Protein 4RXL (pdb70)

Radius of gyration: 17.89 Å; Cα contacts (8 Å, |Δi|>4): 477; chains: 1; bounding box: 44×34×50 Å

Structure (mmCIF, N/CA/C/O backbone):
data_4RXL
#
_entry.id   4RXL
#
_cell.length_a   36.445
_cell.length_b   56.633
_cell.length_c   50.146
_cell.angle_alpha   90.00
_cell.angle_beta   90.26
_cell.angle_gamma   90.00
#
_symmetry.space_group_name_H-M   'P 1 21 1'
#
loop_
_entity.id
_entity.type
_entity.pdbx_description
1 polymer 'Molybdenum ABC transporter, periplasmic molybdenum-binding protein'
2 non-polymer TUNGSTATE(VI)ION
3 water water
#
loop_
_atom_site.group_PDB
_atom_site.id
_atom_site.type_symbol
_atom_site.label_atom_id
_atom_site.label_alt_id
_atom_site.label_comp_id
_atom_site.label_asym_id
_atom_site.label_entity_id
_atom_site.label_seq_id
_atom_site.pdbx_PDB_ins_code
_atom_site.Cartn_x
_atom_site.Cartn_y
_atom_site.Cartn_z
_atom_site.occupancy
_atom_site.B_iso_or_equiv
_atom_site.auth_seq_id
_atom_site.auth_comp_id
_atom_site.auth_asym_id
_atom_site.auth_atom_id
_atom_site.pdbx_PDB_model_num
ATOM 1 N N . THR A 1 5 ? 46.461 -2.483 36.041 1.00 44.01 25 THR A N 1
ATOM 2 C CA . THR A 1 5 ? 45.736 -2.471 34.718 1.00 56.49 25 THR A CA 1
ATOM 3 C C . THR A 1 5 ? 44.209 -2.711 34.806 1.00 66.78 25 THR A C 1
ATOM 4 O O 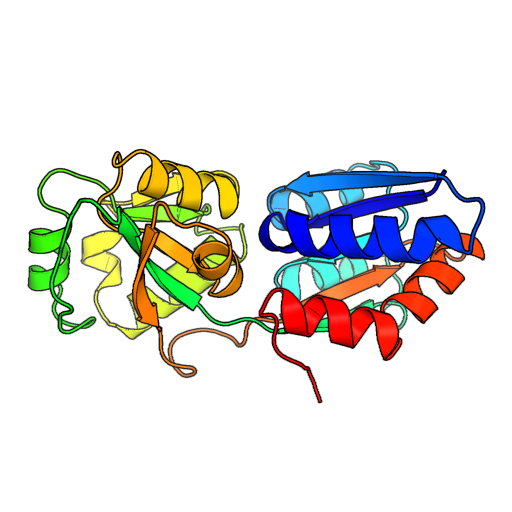. THR A 1 5 ? 43.765 -3.822 35.116 1.00 51.22 25 THR A O 1
ATOM 8 N N . LEU A 1 6 ? 43.414 -1.679 34.503 1.00 31.80 26 LEU A N 1
ATOM 9 C CA . LEU A 1 6 ? 41.944 -1.819 34.424 1.00 26.40 26 LEU A CA 1
ATOM 10 C C . LEU A 1 6 ? 41.473 -2.117 32.998 1.00 29.42 26 LEU A C 1
ATOM 11 O O . LEU A 1 6 ? 41.885 -1.444 32.061 1.00 28.89 26 LEU A O 1
ATOM 16 N N . HIS A 1 7 ? 40.580 -3.097 32.859 1.00 22.13 27 HIS A N 1
ATOM 17 C CA . HIS A 1 7 ? 40.019 -3.511 31.583 1.00 22.93 27 HIS A CA 1
ATOM 18 C C . HIS A 1 7 ? 38.570 -3.086 31.464 1.00 20.77 27 HIS A C 1
ATOM 19 O O . HIS A 1 7 ? 37.730 -3.486 32.247 1.00 18.78 27 HIS A O 1
ATOM 26 N N . ILE A 1 8 ? 38.298 -2.241 30.489 1.00 17.98 28 ILE A N 1
ATOM 27 C CA . ILE A 1 8 ? 36.989 -1.699 30.249 1.00 15.33 28 ILE A CA 1
ATOM 28 C C . ILE A 1 8 ? 36.438 -2.290 28.956 1.00 18.43 28 ILE A C 1
ATOM 29 O O . ILE A 1 8 ? 37.024 -2.129 27.879 1.00 18.85 28 ILE A O 1
ATOM 34 N N . TYR A 1 9 ? 35.298 -2.948 29.062 1.00 16.33 29 TYR A N 1
ATOM 35 C CA . TYR A 1 9 ? 34.592 -3.507 27.907 1.00 14.27 29 TYR A CA 1
ATOM 36 C C . TYR A 1 9 ? 33.431 -2.590 27.621 1.00 15.09 29 TYR A C 1
ATOM 37 O O . TYR A 1 9 ? 32.623 -2.361 28.516 1.00 16.52 29 TYR A O 1
ATOM 46 N N . ALA A 1 10 ? 33.297 -2.038 26.413 1.00 14.04 30 ALA A N 1
ATOM 47 C CA . ALA A 1 10 ? 32.257 -1.057 26.130 1.00 12.84 30 ALA A CA 1
ATOM 48 C C . ALA A 1 10 ? 31.656 -1.247 24.752 1.00 13.10 30 ALA A C 1
ATOM 49 O O . ALA A 1 10 ? 32.374 -1.462 23.774 1.00 13.58 30 ALA A O 1
ATOM 51 N N . ALA A 1 11 ? 30.333 -1.093 24.677 1.00 14.07 31 ALA A N 1
ATOM 52 C CA . ALA A 1 11 ? 29.617 -1.046 23.421 1.00 13.58 31 ALA A CA 1
ATOM 53 C C . ALA A 1 11 ? 30.343 -0.180 22.387 1.00 14.42 31 ALA A C 1
ATOM 54 O O . ALA A 1 11 ? 30.856 0.914 22.687 1.00 14.26 31 ALA A O 1
ATOM 56 N N . SER A 1 12 ? 30.365 -0.639 21.158 1.00 14.97 32 SER A N 1
ATOM 57 C CA . SER A 1 12 ? 31.004 0.088 20.109 1.00 14.39 32 SER A CA 1
ATOM 58 C C . SER A 1 12 ? 30.554 1.537 19.981 1.00 15.19 32 SER A C 1
ATOM 59 O O . SER A 1 12 ? 31.364 2.389 19.637 1.00 15.62 32 SER A O 1
ATOM 62 N N . SER A 1 13 ? 29.284 1.849 20.245 1.00 11.60 33 SER A N 1
ATOM 63 C CA . SER A 1 13 ? 28.831 3.231 20.114 1.00 14.33 33 SER A CA 1
ATOM 64 C C . SER A 1 13 ? 29.512 4.143 21.155 1.00 12.77 33 SER A C 1
ATOM 65 O O . SER A 1 13 ? 29.434 5.358 21.043 1.00 15.20 33 SER A O 1
ATOM 68 N N . MET A 1 14 ? 30.102 3.550 22.192 1.00 14.32 34 MET A N 1
ATOM 69 C CA . MET A 1 14 ? 30.847 4.300 23.215 1.00 16.59 34 MET A CA 1
ATOM 70 C C . MET A 1 14 ? 32.333 4.559 22.903 1.00 16.81 34 MET A C 1
ATOM 71 O O . MET A 1 14 ? 33.046 5.228 23.696 1.00 15.80 34 MET A O 1
ATOM 76 N N . THR A 1 15 ? 32.781 4.126 21.725 1.00 14.52 35 THR A N 1
ATOM 77 C CA . THR A 1 15 ? 34.199 4.112 21.387 1.00 15.15 35 THR A CA 1
ATOM 78 C C . THR A 1 15 ? 34.825 5.485 21.623 1.00 16.15 35 THR A C 1
ATOM 79 O O . THR A 1 15 ? 35.795 5.617 22.374 1.00 17.71 35 THR A O 1
ATOM 83 N N . ASN A 1 16 ? 34.274 6.510 20.986 1.00 17.04 36 ASN A N 1
ATOM 84 C CA . ASN A 1 16 ? 34.909 7.801 21.011 1.00 19.06 36 ASN A CA 1
ATOM 85 C C . ASN A 1 16 ? 34.808 8.480 22.346 1.00 14.25 36 ASN A C 1
ATOM 86 O O . ASN A 1 16 ? 35.783 9.026 22.818 1.00 17.55 36 ASN A O 1
ATOM 91 N N . ALA A 1 17 ? 33.654 8.391 22.981 1.00 14.82 37 ALA A N 1
ATOM 92 C CA . ALA A 1 17 ? 33.434 9.011 24.270 1.00 16.39 37 ALA A CA 1
ATOM 93 C C . ALA A 1 17 ? 34.308 8.376 25.334 1.00 14.62 37 ALA A C 1
ATOM 94 O O . ALA A 1 17 ? 34.881 9.115 26.137 1.00 16.62 37 ALA A O 1
ATOM 96 N N . VAL A 1 18 ? 34.426 7.049 25.323 1.00 14.57 38 VAL A N 1
ATOM 97 C CA . VAL A 1 18 ? 35.291 6.397 26.323 1.00 16.21 38 VAL A CA 1
ATOM 98 C C . VAL A 1 18 ? 36.753 6.751 26.036 1.00 16.01 38 VAL A C 1
ATOM 99 O O . VAL A 1 18 ? 37.540 6.985 26.955 1.00 18.56 38 VAL A O 1
ATOM 103 N N . ASN A 1 19 ? 37.136 6.829 24.774 1.00 17.07 39 ASN A N 1
ATOM 104 C CA . ASN A 1 19 ? 38.495 7.238 24.493 1.00 19.50 39 ASN A CA 1
ATOM 105 C C . ASN A 1 19 ? 38.787 8.648 25.080 1.00 17.39 39 ASN A C 1
ATOM 106 O O . ASN A 1 19 ? 39.813 8.886 25.689 1.00 19.88 39 ASN A O 1
ATOM 111 N N . ALA A 1 20 ? 37.844 9.580 24.885 1.00 17.62 40 ALA A N 1
ATOM 112 C CA . ALA A 1 20 ? 37.942 10.904 25.453 1.00 22.51 40 ALA A CA 1
ATOM 113 C C . ALA A 1 20 ? 37.955 10.906 26.986 1.00 20.39 40 ALA A C 1
ATOM 114 O O . ALA A 1 20 ? 38.700 11.656 27.586 1.00 23.67 40 ALA A O 1
ATOM 116 N N . LEU A 1 21 ? 37.127 10.061 27.584 1.00 19.81 41 LEU A N 1
ATOM 117 C CA . LEU A 1 21 ? 37.072 9.932 29.042 1.00 20.24 41 LEU A CA 1
ATOM 118 C C . LEU A 1 21 ? 38.351 9.366 29.645 1.00 22.65 41 LEU A C 1
ATOM 119 O O . LEU A 1 21 ? 38.834 9.890 30.657 1.00 23.89 41 LEU A O 1
ATOM 124 N N . VAL A 1 22 ? 38.903 8.335 28.999 1.00 19.71 42 VAL A N 1
ATOM 125 C CA . VAL A 1 22 ? 40.210 7.777 29.374 1.00 24.09 42 VAL A CA 1
ATOM 126 C C . VAL A 1 22 ? 41.309 8.830 29.304 1.00 24.82 42 VAL A C 1
ATOM 127 O O . VAL A 1 22 ? 42.116 8.940 30.208 1.00 26.67 42 VAL A O 1
ATOM 131 N N . ALA A 1 23 ? 41.307 9.622 28.232 1.00 23.59 43 ALA A N 1
ATOM 132 C CA . ALA A 1 23 ? 42.287 10.661 28.035 1.00 28.22 43 ALA A CA 1
ATOM 133 C C . ALA A 1 23 ? 42.225 11.719 29.139 1.00 30.95 43 ALA A C 1
ATOM 134 O O . ALA A 1 23 ? 43.248 12.118 29.666 1.00 35.74 43 ALA A O 1
ATOM 136 N N . ASP A 1 24 ? 41.019 12.161 29.477 1.00 25.96 44 ASP A N 1
ATOM 137 C CA . ASP A 1 24 ? 40.798 13.189 30.498 1.00 33.12 44 ASP A CA 1
ATOM 138 C C . ASP A 1 24 ? 41.251 12.670 31.863 1.00 37.03 44 ASP A C 1
ATOM 139 O O . ASP A 1 24 ? 42.047 13.286 32.540 1.00 43.36 44 ASP A O 1
ATOM 144 N N . TYR A 1 25 ? 40.717 11.521 32.249 1.00 27.90 45 TYR A N 1
ATOM 145 C CA . TYR A 1 25 ? 41.094 10.847 33.490 1.00 33.82 45 TYR A CA 1
ATOM 146 C C . TYR A 1 25 ? 42.587 10.552 33.591 1.00 34.88 45 TYR A C 1
ATOM 147 O O . TYR A 1 25 ? 43.158 10.679 34.672 1.00 34.90 45 TYR A O 1
ATOM 156 N N . SER A 1 26 ? 43.209 10.125 32.486 1.00 40.15 46 SER A N 1
ATOM 157 C CA . SER A 1 26 ? 44.602 9.619 32.526 1.00 57.24 46 SER A CA 1
ATOM 158 C C . SER A 1 26 ? 45.646 10.689 32.880 1.00 64.56 46 SER A C 1
ATOM 159 O O . SER A 1 26 ? 46.776 10.350 33.241 1.00 75.76 46 SER A O 1
ATOM 162 N N . GLN A 1 27 ? 45.279 11.966 32.793 1.00 55.42 47 GLN A N 1
ATOM 163 C CA . GLN A 1 27 ? 46.184 13.055 33.181 1.00 59.36 47 GLN A CA 1
ATOM 164 C C . GLN A 1 27 ? 46.294 13.247 34.701 1.00 73.37 47 GLN A C 1
ATOM 165 O O . GLN A 1 27 ? 47.355 13.623 35.205 1.00 69.68 47 GLN A O 1
ATOM 167 N N . GLN A 1 28 ? 45.205 13.002 35.427 1.00 90.50 48 GLN A N 1
ATOM 168 C CA . GLN A 1 28 ? 45.185 13.188 36.883 1.00 101.35 48 GLN A CA 1
ATOM 169 C C . GLN A 1 28 ? 45.569 11.927 37.672 1.00 69.75 48 GLN A C 1
ATOM 170 O O . GLN A 1 28 ? 45.888 12.015 38.858 1.00 90.94 48 GLN A O 1
ATOM 176 N N . HIS A 1 29 ? 45.541 10.763 37.024 1.00 54.50 49 HIS A N 1
ATOM 177 C CA . HIS A 1 29 ? 45.676 9.480 37.726 1.00 66.12 49 HIS A CA 1
ATOM 178 C C . HIS A 1 29 ? 46.646 8.539 37.007 1.00 67.41 49 HIS A C 1
ATOM 179 O O . HIS A 1 29 ? 46.570 8.388 35.785 1.00 54.17 49 HIS A O 1
ATOM 186 N N . ASP A 1 30 ? 47.539 7.904 37.771 1.00 51.74 50 ASP A N 1
ATOM 187 C CA . ASP A 1 30 ? 48.552 6.982 37.221 1.00 66.78 50 ASP A CA 1
ATOM 188 C C . ASP A 1 30 ? 48.016 5.554 37.141 1.00 67.21 50 ASP A C 1
ATOM 189 O O . ASP A 1 30 ? 48.393 4.680 37.927 1.00 67.12 50 ASP A O 1
ATOM 194 N N . VAL A 1 31 ? 47.126 5.336 36.181 1.00 50.83 51 VAL A N 1
ATOM 195 C CA . VAL A 1 31 ? 46.533 4.023 35.939 1.00 51.37 51 VAL A CA 1
ATOM 196 C C . VAL A 1 31 ? 46.476 3.780 34.436 1.00 52.50 51 VAL A C 1
ATOM 197 O O . VAL A 1 31 ? 46.252 4.699 33.644 1.00 66.51 51 VAL A O 1
ATOM 201 N N . LYS A 1 32 ? 46.714 2.531 34.081 1.00 42.49 52 LYS A N 1
ATOM 202 C CA . LYS A 1 32 ? 46.643 2.096 32.721 1.00 52.92 52 LYS A CA 1
ATOM 203 C C . LYS A 1 32 ? 45.234 1.552 32.500 1.00 37.50 52 LYS A C 1
ATOM 204 O O . LYS A 1 32 ? 44.864 0.554 33.082 1.00 42.18 52 LYS A O 1
ATOM 210 N N . LEU A 1 33 ? 44.457 2.234 31.658 1.00 38.70 53 LEU A N 1
ATOM 211 C CA . LEU A 1 33 ? 43.127 1.801 31.296 1.00 33.47 53 LEU A CA 1
ATOM 212 C C . LEU A 1 33 ? 43.206 1.176 29.907 1.00 42.32 53 LEU A C 1
ATOM 213 O O . LEU A 1 33 ? 43.611 1.828 28.948 1.00 51.88 53 LEU A O 1
ATOM 215 N N . VAL A 1 34 ? 42.839 -0.103 29.824 1.00 41.46 54 VAL A N 1
ATOM 216 C CA . VAL A 1 34 ? 42.790 -0.855 28.573 1.00 27.72 54 VAL A CA 1
ATOM 217 C C . VAL A 1 34 ? 41.335 -1.030 28.140 1.00 21.82 54 VAL A C 1
ATOM 218 O O . VAL A 1 34 ? 40.534 -1.448 28.933 1.00 24.41 54 VAL A O 1
ATOM 222 N N . THR A 1 35 ? 41.029 -0.790 26.857 1.00 19.40 55 THR A N 1
ATOM 223 C CA . THR A 1 35 ? 39.662 -0.777 26.330 1.00 16.32 55 THR A CA 1
ATOM 224 C C . THR A 1 35 ? 39.447 -1.810 25.242 1.00 17.91 55 THR A C 1
ATOM 225 O O . THR A 1 35 ? 40.302 -2.025 24.400 1.00 24.09 55 THR A O 1
ATOM 229 N N . VAL A 1 36 ? 38.294 -2.455 25.296 1.00 19.55 56 VAL A N 1
ATOM 230 C CA . VAL A 1 36 ? 37.851 -3.432 24.315 1.00 17.15 56 VAL A CA 1
ATOM 231 C C . VAL A 1 36 ? 36.446 -3.013 23.912 1.00 17.29 56 VAL A C 1
ATOM 232 O O . VAL A 1 36 ? 35.552 -2.937 24.764 1.00 15.92 56 VAL A O 1
ATOM 236 N N . TYR A 1 37 ? 36.242 -2.750 22.620 1.00 15.85 57 TYR A N 1
ATOM 237 C CA . TYR A 1 37 ? 34.976 -2.271 22.072 1.00 16.87 57 TYR A CA 1
ATOM 238 C C . TYR A 1 37 ? 34.371 -3.359 21.183 1.00 16.70 57 TYR A C 1
ATOM 239 O O . TYR A 1 37 ? 35.089 -4.113 20.526 1.00 19.89 57 TYR A O 1
ATOM 248 N N . GLY A 1 38 ? 33.064 -3.440 21.185 1.00 16.54 58 GLY A N 1
ATOM 249 C CA . GLY A 1 38 ? 32.381 -4.432 20.368 1.00 15.43 58 GLY A CA 1
ATOM 250 C C . GLY A 1 38 ? 30.905 -4.393 20.651 1.00 15.95 58 GLY A C 1
ATOM 251 O O . GLY A 1 38 ? 30.389 -3.537 21.418 1.00 15.68 58 GLY A O 1
ATOM 252 N N . GLY A 1 39 ? 30.158 -5.267 20.015 1.00 15.87 59 GLY A N 1
ATOM 253 C CA . GLY A 1 39 ? 28.710 -5.289 20.241 1.00 13.11 59 GLY A CA 1
ATOM 254 C C . GLY A 1 39 ? 28.494 -5.724 21.687 1.00 15.70 59 GLY A C 1
ATOM 255 O O . GLY A 1 39 ? 29.216 -6.591 22.218 1.00 16.42 59 GLY A O 1
ATOM 256 N N . SER A 1 40 ? 27.496 -5.125 22.331 1.00 15.16 60 SER A N 1
ATOM 257 C CA . SER A 1 40 ? 27.285 -5.294 23.769 1.00 14.28 60 SER A CA 1
ATOM 258 C C . SER A 1 40 ? 27.035 -6.762 24.103 1.00 13.24 60 SER A C 1
ATOM 259 O O . SER A 1 40 ? 27.475 -7.272 25.150 1.00 16.51 60 SER A O 1
ATOM 262 N N . SER A 1 41 ? 26.329 -7.464 23.210 1.00 14.69 61 SER A N 1
ATOM 263 C CA . SER A 1 41 ? 26.029 -8.899 23.384 1.00 16.73 61 SER A CA 1
ATOM 264 C C . SER A 1 41 ? 27.280 -9.756 23.361 1.00 17.41 61 SER A C 1
ATOM 265 O O . SER A 1 41 ? 27.497 -10.614 24.230 1.00 21.18 61 SER A O 1
ATOM 268 N N . SER A 1 42 ? 28.134 -9.508 22.385 1.00 18.54 62 SER A N 1
ATOM 269 C CA . SER A 1 42 ? 29.356 -10.246 22.316 1.00 16.71 62 SER A CA 1
ATOM 270 C C . SER A 1 42 ? 30.279 -9.989 23.544 1.00 15.44 62 SER A C 1
ATOM 271 O O . SER A 1 42 ? 30.844 -10.923 24.112 1.00 16.13 62 SER A O 1
ATOM 274 N N . LEU A 1 43 ? 30.355 -8.714 23.950 1.00 15.49 63 LEU A N 1
ATOM 275 C CA . LEU A 1 43 ? 31.175 -8.366 25.113 1.00 14.61 63 LEU A CA 1
ATOM 276 C C . LEU A 1 43 ? 30.667 -9.080 26.349 1.00 13.69 63 LEU A C 1
ATOM 277 O O . LEU A 1 43 ? 31.445 -9.674 27.115 1.00 17.01 63 LEU A O 1
ATOM 282 N N . ALA A 1 44 ? 29.368 -9.013 26.585 1.00 15.15 64 ALA A N 1
ATOM 283 C CA . ALA A 1 44 ? 28.788 -9.674 27.757 1.00 17.49 64 ALA A CA 1
ATOM 284 C C . ALA A 1 44 ? 29.065 -11.166 27.809 1.00 13.60 64 ALA A C 1
ATOM 285 O O . ALA A 1 44 ? 29.333 -11.729 28.879 1.00 17.00 64 ALA A O 1
ATOM 287 N N . ARG A 1 45 ? 28.973 -11.836 26.657 1.00 15.75 65 ARG A N 1
ATOM 288 C CA . ARG A 1 45 ? 29.168 -13.261 26.569 1.00 14.81 65 ARG A CA 1
ATOM 289 C C . ARG A 1 45 ? 30.617 -13.644 26.793 1.00 15.82 65 ARG A C 1
ATOM 290 O O . ARG A 1 45 ? 30.905 -14.675 27.358 1.00 18.86 65 ARG A O 1
ATOM 298 N N . GLN A 1 46 ? 31.497 -12.743 26.394 1.00 17.36 66 GLN A N 1
ATOM 299 C CA . GLN A 1 46 ? 32.922 -12.915 26.663 1.00 18.40 66 GLN A CA 1
ATOM 300 C C . GLN A 1 46 ? 33.243 -12.814 28.137 1.00 15.61 66 GLN A C 1
ATOM 301 O O . GLN A 1 46 ? 33.959 -13.660 28.697 1.00 18.87 66 GLN A O 1
ATOM 307 N N . ILE A 1 47 ? 32.680 -11.764 28.765 1.00 16.37 67 ILE A N 1
ATOM 308 C CA . ILE A 1 47 ? 32.778 -11.635 30.233 1.00 17.32 67 ILE A CA 1
ATOM 309 C C . ILE A 1 47 ? 32.239 -12.883 30.976 1.00 17.67 67 ILE A C 1
ATOM 310 O O . ILE A 1 47 ? 32.856 -13.391 31.901 1.00 19.21 67 ILE A O 1
ATOM 315 N N . GLU A 1 48 ? 31.077 -13.380 30.552 1.00 19.03 68 GLU A N 1
ATOM 316 C CA . GLU A 1 48 ? 30.503 -14.602 31.131 1.00 19.80 68 GLU A CA 1
ATOM 317 C C . GLU A 1 48 ? 31.436 -15.794 31.007 1.00 19.24 68 GLU A C 1
ATOM 318 O O . GLU A 1 48 ? 31.569 -16.555 31.933 1.00 22.92 68 GLU A O 1
ATOM 324 N N . ALA A 1 49 ? 32.109 -15.906 29.857 1.00 19.55 69 ALA A N 1
ATOM 325 C CA . ALA A 1 49 ? 33.109 -16.939 29.630 1.00 22.06 69 ALA A CA 1
ATOM 326 C C . ALA A 1 49 ? 34.399 -16.790 30.462 1.00 23.82 69 ALA A C 1
ATOM 327 O O . ALA A 1 49 ? 35.192 -17.722 30.552 1.00 25.75 69 ALA A O 1
ATOM 329 N N . GLY A 1 50 ? 34.591 -15.625 31.089 1.00 19.22 70 GLY A N 1
ATOM 330 C CA . GLY A 1 50 ? 35.721 -15.469 32.006 1.00 24.33 70 GLY A CA 1
ATOM 331 C C . GLY A 1 50 ? 36.705 -14.387 31.621 1.00 22.66 70 GLY A C 1
ATOM 332 O O . GLY A 1 50 ? 37.699 -14.206 32.321 1.00 25.66 70 GLY A O 1
ATOM 333 N N . ALA A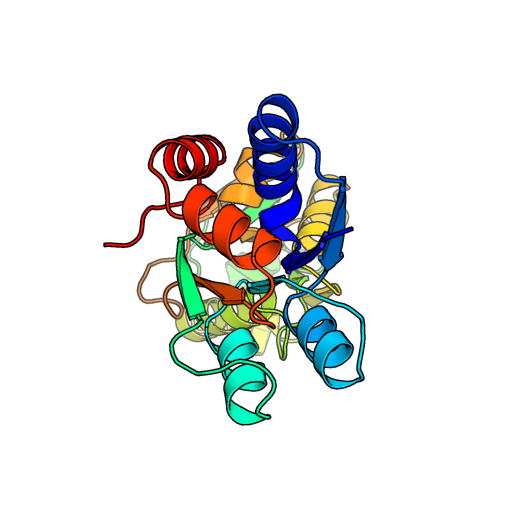 1 51 ? 36.455 -13.682 30.511 1.00 21.04 71 ALA A N 1
ATOM 334 C CA . ALA A 1 51 ? 37.349 -12.615 30.034 1.00 23.42 71 ALA A CA 1
ATOM 335 C C . ALA A 1 51 ? 37.626 -11.626 31.153 1.00 25.40 71 ALA A C 1
ATOM 336 O O . ALA A 1 51 ? 36.694 -11.236 31.855 1.00 25.79 71 ALA A O 1
ATOM 338 N N . PRO A 1 52 ? 38.903 -11.213 31.326 1.00 26.74 72 PRO A N 1
ATOM 339 C CA . PRO A 1 52 ? 39.177 -10.235 32.385 1.00 29.89 72 PRO A CA 1
ATOM 340 C C . PRO A 1 52 ? 38.577 -8.898 32.002 1.00 30.17 72 PRO A C 1
ATOM 341 O O . PRO A 1 52 ? 38.805 -8.353 30.903 1.00 33.35 72 PRO A O 1
ATOM 345 N N . ALA A 1 53 ? 37.734 -8.418 32.878 1.00 25.08 73 ALA A N 1
ATOM 346 C CA . ALA A 1 53 ? 36.994 -7.223 32.618 1.00 20.80 73 ALA A CA 1
ATOM 347 C C . ALA A 1 53 ? 36.694 -6.658 33.977 1.00 21.65 73 ALA A C 1
ATOM 348 O O . ALA A 1 53 ? 36.262 -7.377 34.863 1.00 26.10 73 ALA A O 1
ATOM 350 N N . ASP A 1 54 ? 37.013 -5.391 34.161 1.00 21.95 74 ASP A N 1
ATOM 351 C CA . ASP A 1 54 ? 36.739 -4.706 35.419 1.00 21.00 74 ASP A CA 1
ATOM 352 C C . ASP A 1 54 ? 35.440 -3.931 35.343 1.00 20.39 74 ASP A C 1
ATOM 353 O O . ASP A 1 54 ? 34.724 -3.823 36.325 1.00 21.40 74 ASP A O 1
ATOM 358 N N . LEU A 1 55 ? 35.158 -3.391 34.177 1.00 18.22 75 LEU A N 1
ATOM 359 C CA . LEU A 1 55 ? 33.976 -2.555 33.928 1.00 16.44 75 LEU A CA 1
ATOM 360 C C . LEU A 1 55 ? 33.371 -2.929 32.611 1.00 15.70 75 LEU A C 1
ATOM 361 O O . LEU A 1 55 ? 34.108 -3.255 31.656 1.00 17.05 75 LEU A O 1
ATOM 366 N N . PHE A 1 56 ? 32.054 -2.807 32.542 1.00 17.36 76 PHE A N 1
ATOM 367 C CA . PHE A 1 56 ? 31.283 -3.059 31.323 1.00 15.64 76 PHE A CA 1
ATOM 368 C C . PHE A 1 56 ? 30.261 -1.975 31.063 1.00 14.65 76 PHE A C 1
ATOM 369 O O . PHE A 1 56 ? 29.470 -1.659 31.912 1.00 15.34 76 PHE A O 1
ATOM 377 N N . ILE A 1 57 ? 30.287 -1.380 29.887 1.00 15.12 77 ILE A N 1
ATOM 378 C CA . ILE A 1 57 ? 29.270 -0.412 29.480 1.00 13.50 77 ILE A CA 1
ATOM 379 C C . ILE A 1 57 ? 28.493 -1.030 28.335 1.00 14.37 77 ILE A C 1
ATOM 380 O O . ILE A 1 57 ? 29.034 -1.299 27.268 1.00 15.30 77 ILE A O 1
ATOM 385 N N . SER A 1 58 ? 27.213 -1.244 28.547 1.00 15.08 78 SER A N 1
ATOM 386 C CA . SER A 1 58 ? 26.322 -1.799 27.516 1.00 15.76 78 SER A CA 1
ATOM 387 C C . SER A 1 58 ? 25.489 -0.722 26.852 1.00 16.09 78 SER A C 1
ATOM 388 O O . SER A 1 58 ? 25.213 0.308 27.452 1.00 15.73 78 SER A O 1
ATOM 391 N N . ALA A 1 59 ? 25.049 -0.960 25.611 1.00 13.85 79 ALA A N 1
ATOM 392 C CA . ALA A 1 59 ? 24.133 -0.061 24.922 1.00 13.39 79 ALA A CA 1
ATOM 393 C C . ALA A 1 59 ? 22.661 -0.395 25.164 1.00 18.31 79 ALA A C 1
ATOM 394 O O . ALA A 1 59 ? 21.767 0.258 24.588 1.00 16.50 79 ALA A O 1
ATOM 396 N N . ASN A 1 60 ? 22.407 -1.407 26.002 1.00 13.82 80 ASN A N 1
ATOM 397 C CA . ASN A 1 60 ? 21.073 -1.596 26.585 1.00 16.53 80 ASN A CA 1
ATOM 398 C C . ASN A 1 60 ? 21.110 -2.099 28.025 1.00 17.15 80 ASN A C 1
ATOM 399 O O . ASN A 1 60 ? 22.151 -2.528 28.499 1.00 18.56 80 ASN A O 1
ATOM 404 N N . GLU A 1 61 ? 19.985 -2.045 28.722 1.00 19.04 81 GLU A N 1
ATOM 405 C CA . GLU A 1 61 ? 19.948 -2.496 30.108 1.00 20.78 81 GLU A CA 1
ATOM 406 C C . GLU A 1 61 ? 20.069 -4.009 30.196 1.00 21.36 81 GLU A C 1
ATOM 407 O O . GLU A 1 61 ? 20.677 -4.545 31.124 1.00 23.13 81 GLU A O 1
ATOM 413 N N . GLU A 1 62 ? 19.534 -4.688 29.190 1.00 19.67 82 GLU A N 1
ATOM 414 C CA . GLU A 1 62 ? 19.413 -6.137 29.185 1.00 23.47 82 GLU A CA 1
ATOM 415 C C . GLU A 1 62 ? 20.773 -6.815 29.311 1.00 20.55 82 GLU A C 1
ATOM 416 O O . GLU A 1 62 ? 20.924 -7.720 30.131 1.00 20.58 82 GLU A O 1
ATOM 422 N N . TRP A 1 63 ? 21.766 -6.400 28.535 1.00 20.11 83 TRP A N 1
ATOM 423 C CA . TRP A 1 63 ? 23.038 -7.116 28.593 1.00 16.82 83 TRP A CA 1
ATOM 424 C C . TRP A 1 63 ? 23.783 -6.907 29.899 1.00 19.99 83 TRP A C 1
ATOM 425 O O . TRP A 1 63 ? 24.559 -7.775 30.286 1.00 23.39 83 TRP A O 1
ATOM 436 N N . ALA A 1 64 ? 23.542 -5.789 30.595 1.00 18.99 84 ALA A N 1
ATOM 437 C CA . ALA A 1 64 ? 24.171 -5.608 31.895 1.00 24.85 84 ALA A CA 1
ATOM 438 C C . ALA A 1 64 ? 23.428 -6.445 32.920 1.00 26.32 84 ALA A C 1
ATOM 439 O O . ALA A 1 64 ? 24.043 -7.074 33.784 1.00 27.42 84 ALA A O 1
ATOM 441 N N . ASN A 1 65 ? 22.101 -6.496 32.809 1.00 24.44 85 ASN A N 1
ATOM 442 C CA . ASN A 1 65 ? 21.306 -7.331 33.708 1.00 23.07 85 ASN A CA 1
ATOM 443 C C . ASN A 1 65 ? 21.541 -8.850 33.512 1.00 21.09 85 ASN A C 1
ATOM 444 O O . ASN A 1 65 ? 21.425 -9.633 34.453 1.00 26.01 85 ASN A O 1
ATOM 449 N N . TYR A 1 66 ? 21.919 -9.232 32.295 1.00 22.80 86 TYR A N 1
ATOM 450 C CA . TYR A 1 66 ? 22.376 -10.584 31.999 1.00 22.36 86 TYR A CA 1
ATOM 451 C C . TYR A 1 66 ? 23.516 -11.001 32.935 1.00 19.96 86 TYR A C 1
ATOM 452 O O . TYR A 1 66 ? 23.490 -12.088 33.525 1.00 23.52 86 TYR A O 1
ATOM 461 N N . LEU A 1 67 ? 24.496 -10.112 33.075 1.00 22.12 87 LEU A N 1
ATOM 462 C CA . LEU A 1 67 ? 25.586 -10.341 34.025 1.00 20.88 87 LEU A CA 1
ATOM 463 C C . LEU A 1 67 ? 25.187 -10.326 35.477 1.00 20.78 87 LEU A C 1
ATOM 464 O O . LEU A 1 67 ? 25.748 -11.052 36.260 1.00 22.62 87 LEU A O 1
ATOM 469 N N . VAL A 1 68 ? 24.197 -9.518 35.843 1.00 21.44 88 VAL A N 1
ATOM 470 C CA . VAL A 1 68 ? 23.702 -9.549 37.205 1.00 22.19 88 VAL A CA 1
ATOM 471 C C . VAL A 1 68 ? 23.039 -10.900 37.467 1.00 24.06 88 VAL A C 1
ATOM 472 O O . VAL A 1 68 ? 23.272 -11.540 38.485 1.00 23.80 88 VAL A O 1
ATOM 476 N N . GLU A 1 69 ? 22.206 -11.314 36.525 1.00 26.42 89 GLU A N 1
ATOM 477 C CA . GLU A 1 69 ? 21.476 -12.571 36.650 1.00 34.11 89 GLU A CA 1
ATOM 478 C C . GLU A 1 69 ? 22.396 -13.775 36.786 1.00 26.09 89 GLU A C 1
ATOM 479 O O . GLU A 1 69 ? 22.077 -14.724 37.508 1.00 31.08 89 GLU A O 1
ATOM 485 N N . LYS A 1 70 ? 23.537 -13.728 36.087 1.00 24.88 90 LYS A N 1
ATOM 486 C CA . LYS A 1 70 ? 24.521 -14.811 36.143 1.00 28.05 90 LYS A CA 1
ATOM 487 C C . LYS A 1 70 ? 25.406 -14.740 37.389 1.00 33.45 90 LYS A C 1
ATOM 488 O O . LYS A 1 70 ? 26.228 -15.613 37.609 1.00 31.06 90 LYS A O 1
ATOM 494 N N . GLY A 1 71 ? 25.260 -13.698 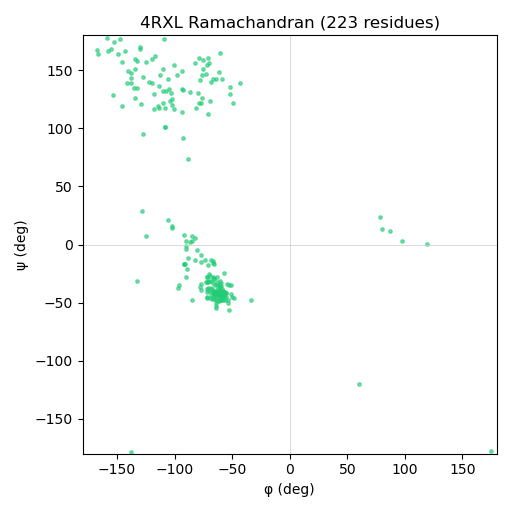38.196 1.00 32.65 91 GLY A N 1
ATOM 495 C CA . GLY A 1 71 ? 25.985 -13.601 39.454 1.00 31.08 91 GLY A CA 1
ATOM 496 C C . GLY A 1 71 ? 27.363 -12.972 39.343 1.00 33.47 91 GLY A C 1
ATOM 497 O O . GLY A 1 71 ? 28.125 -13.021 40.300 1.00 38.22 91 GLY A O 1
ATOM 498 N N . LEU A 1 72 ? 27.679 -12.374 38.198 1.00 28.27 92 LEU A N 1
ATOM 499 C CA . LEU A 1 72 ? 28.983 -11.760 37.955 1.00 28.05 92 LEU A CA 1
ATOM 500 C C . LEU A 1 72 ? 29.053 -10.276 38.301 1.00 40.54 92 LEU A C 1
ATOM 501 O O . LEU A 1 72 ? 30.145 -9.721 38.378 1.00 34.13 92 LEU A O 1
ATOM 506 N N . VAL A 1 73 ? 27.899 -9.632 38.451 1.00 36.73 93 VAL A N 1
ATOM 507 C CA . VAL A 1 73 ? 27.804 -8.237 38.889 1.00 31.19 93 VAL A CA 1
ATOM 508 C C . VAL A 1 73 ? 26.737 -8.201 39.973 1.00 29.54 93 VAL A C 1
ATOM 509 O O . VAL A 1 73 ? 25.697 -8.791 39.792 1.00 28.67 93 VAL A O 1
ATOM 513 N N . LYS A 1 74 ? 26.986 -7.515 41.084 1.00 30.11 94 LYS A N 1
ATOM 514 C CA . LYS A 1 74 ? 25.946 -7.338 42.104 1.00 32.38 94 LYS A CA 1
ATOM 515 C C . LYS A 1 74 ? 24.951 -6.275 41.625 1.00 27.04 94 LYS A C 1
ATOM 516 O O . LYS A 1 74 ? 25.338 -5.343 40.941 1.00 27.78 94 LYS A O 1
ATOM 522 N N . PRO A 1 75 ? 23.654 -6.416 41.968 1.00 34.04 95 PRO A N 1
ATOM 523 C CA . PRO A 1 75 ? 22.636 -5.547 41.375 1.00 34.34 95 PRO A CA 1
ATOM 524 C C . PRO A 1 75 ? 22.847 -4.056 41.670 1.00 30.88 95 PRO A C 1
ATOM 525 O O . PRO A 1 75 ? 22.487 -3.214 40.856 1.00 36.21 95 PRO A O 1
ATOM 529 N N . ASN A 1 76 ? 23.426 -3.736 42.831 1.00 29.30 96 ASN A N 1
ATOM 530 C CA . ASN A 1 76 ? 23.732 -2.336 43.157 1.00 30.30 96 ASN A CA 1
ATOM 531 C C . ASN A 1 76 ? 25.056 -1.785 42.621 1.00 34.41 96 ASN A C 1
ATOM 532 O O . ASN A 1 76 ? 25.455 -0.668 42.956 1.00 36.52 96 ASN A O 1
ATOM 537 N N . LYS A 1 77 ? 25.738 -2.554 41.783 1.00 26.47 97 LYS A N 1
ATOM 538 C CA . LYS A 1 77 ? 26.947 -2.073 41.111 1.00 27.13 97 LYS A CA 1
ATOM 539 C C . LYS A 1 77 ? 26.729 -1.767 39.631 1.00 24.97 97 LYS A C 1
ATOM 540 O O . LYS A 1 77 ? 27.695 -1.748 38.852 1.00 23.09 97 LYS A O 1
ATOM 546 N N . VAL A 1 78 ? 25.477 -1.547 39.240 1.00 22.88 98 VAL A N 1
ATOM 547 C CA . VAL A 1 78 ? 25.132 -1.118 37.907 1.00 23.05 98 VAL A CA 1
ATOM 548 C C . VAL A 1 78 ? 24.461 0.231 38.026 1.00 24.71 98 VAL A C 1
ATOM 549 O O . VAL A 1 78 ? 23.559 0.401 38.834 1.00 26.66 98 VAL A O 1
ATOM 553 N N . VAL A 1 79 ? 24.916 1.204 37.249 1.00 21.87 99 VAL A N 1
ATOM 554 C CA . VAL A 1 79 ? 24.310 2.551 37.280 1.00 24.83 99 VAL A CA 1
ATOM 555 C C . VAL A 1 79 ? 24.121 2.999 35.845 1.00 22.88 99 VAL A C 1
ATOM 556 O O . VAL A 1 79 ? 24.849 2.575 34.975 1.00 21.50 99 VAL A O 1
ATOM 560 N N . THR A 1 80 ? 23.132 3.826 35.549 1.00 25.68 100 THR A N 1
ATOM 561 C CA . THR A 1 80 ? 22.942 4.267 34.165 1.00 22.70 100 THR A CA 1
ATOM 562 C C . THR A 1 80 ? 23.813 5.491 33.905 1.00 22.97 100 THR A C 1
ATOM 563 O O . THR A 1 80 ? 23.849 6.449 34.681 1.00 25.92 100 THR A O 1
ATOM 567 N N . LEU A 1 81 ? 24.529 5.431 32.804 1.00 18.15 101 LEU A N 1
ATOM 568 C CA . LEU A 1 81 ? 25.521 6.422 32.453 1.00 20.23 101 LEU A CA 1
ATOM 569 C C . LEU A 1 81 ? 25.009 7.506 31.470 1.00 22.25 101 LEU A C 1
ATOM 570 O O . LEU A 1 81 ? 25.392 8.672 31.544 1.00 25.18 101 LEU A O 1
ATOM 575 N N . ALA A 1 82 ? 24.179 7.110 30.516 1.00 18.95 102 ALA A N 1
ATOM 576 C CA . ALA A 1 82 ? 23.867 7.970 29.386 1.00 17.20 102 ALA A CA 1
ATOM 577 C C . ALA A 1 82 ? 22.668 7.417 28.626 1.00 18.47 102 ALA A C 1
ATOM 578 O O . ALA A 1 82 ? 22.279 6.264 28.810 1.00 17.63 102 ALA A O 1
ATOM 580 N N . ALA A 1 83 ? 22.123 8.238 27.733 1.00 19.42 103 ALA A N 1
ATOM 581 C CA . ALA A 1 83 ? 21.069 7.809 26.829 1.00 18.89 103 ALA A CA 1
ATOM 582 C C . ALA A 1 83 ? 21.408 8.202 25.406 1.00 18.07 103 ALA A C 1
ATOM 583 O O . ALA A 1 83 ? 22.375 8.923 25.149 1.00 17.85 103 ALA A O 1
ATOM 585 N N . ASN A 1 84 ? 20.626 7.688 24.463 1.00 16.13 104 ASN A N 1
ATOM 586 C CA . ASN A 1 84 ? 20.875 7.974 23.052 1.00 17.22 104 ASN A CA 1
ATOM 587 C C . ASN A 1 84 ? 19.547 8.009 22.329 1.00 18.34 104 ASN A C 1
ATOM 588 O O . ASN A 1 84 ? 18.500 7.780 22.930 1.00 17.98 104 ASN A O 1
ATOM 593 N N . SER A 1 85 ? 19.602 8.332 21.032 1.00 17.45 105 SER A N 1
ATOM 594 C CA . SER A 1 85 ? 18.465 8.182 20.156 1.00 17.69 105 SER A CA 1
ATOM 595 C C . SER A 1 85 ? 18.923 7.433 18.926 1.00 15.02 105 SER A C 1
ATOM 596 O O . SER A 1 85 ? 20.123 7.237 18.681 1.00 14.69 105 SER A O 1
ATOM 599 N N . LEU A 1 86 ? 17.953 6.999 18.133 1.00 15.53 106 LEU A N 1
ATOM 600 C CA . LEU A 1 86 ? 18.180 6.158 16.958 1.00 16.15 106 LEU A CA 1
ATOM 601 C C . LEU A 1 86 ? 17.826 6.937 15.679 1.00 16.59 106 LEU A C 1
ATOM 602 O O . LEU A 1 86 ? 16.804 7.642 15.628 1.00 17.45 106 LEU A O 1
ATOM 607 N N . VAL A 1 87 ? 18.694 6.808 14.673 1.00 15.77 107 VAL A N 1
ATOM 608 C CA . VAL A 1 87 ? 18.539 7.525 13.425 1.00 15.93 107 VAL A CA 1
ATOM 609 C C . VAL A 1 87 ? 18.715 6.645 12.198 1.00 17.09 107 VAL A C 1
ATOM 610 O O . VAL A 1 87 ? 19.312 5.564 12.236 1.00 17.33 107 VAL A O 1
ATOM 614 N N . LEU A 1 88 ? 18.128 7.150 11.119 1.00 18.57 108 LEU A N 1
ATOM 615 C CA . LEU A 1 88 ? 18.261 6.589 9.806 1.00 18.15 108 LEU A CA 1
ATOM 616 C C . LEU A 1 88 ? 19.257 7.469 9.082 1.00 18.70 108 LEU A C 1
ATOM 617 O O . LEU A 1 88 ? 19.074 8.696 8.978 1.00 20.53 108 LEU A O 1
ATOM 622 N N . ILE A 1 89 ? 20.300 6.840 8.559 1.00 20.01 109 ILE A N 1
ATOM 623 C CA . ILE A 1 89 ? 21.350 7.537 7.815 1.00 21.86 109 ILE A CA 1
ATOM 624 C C . ILE A 1 89 ? 21.494 7.057 6.374 1.00 25.90 109 ILE A C 1
ATOM 625 O O . ILE A 1 89 ? 21.080 5.958 6.024 1.00 23.61 109 ILE A O 1
ATOM 630 N N . ARG A 1 90 ? 22.113 7.918 5.574 1.00 23.88 110 ARG A N 1
ATOM 631 C CA . ARG A 1 90 ? 22.454 7.663 4.176 1.00 25.39 110 ARG A CA 1
ATOM 632 C C . ARG A 1 90 ? 23.901 8.131 3.981 1.00 25.29 110 ARG A C 1
ATOM 633 O O . ARG A 1 90 ? 24.386 8.946 4.775 1.00 27.50 110 ARG A O 1
ATOM 641 N N . PRO A 1 91 ? 24.592 7.642 2.928 1.00 28.10 111 PRO A N 1
ATOM 642 C CA . PRO A 1 91 ? 25.898 8.213 2.604 1.00 31.20 111 PRO A CA 1
ATOM 643 C C . PRO A 1 91 ? 25.698 9.631 2.113 1.00 34.06 111 PRO A C 1
ATOM 644 O O . PRO A 1 91 ? 24.741 9.878 1.375 1.00 34.83 111 PRO A O 1
ATOM 648 N N . THR A 1 92 ? 26.578 10.541 2.520 1.00 33.75 112 THR A N 1
ATOM 649 C CA . THR A 1 92 ? 26.406 11.956 2.224 1.00 33.83 112 THR A CA 1
ATOM 650 C C . THR A 1 92 ? 26.398 12.189 0.719 1.00 40.76 112 THR A C 1
ATOM 651 O O . THR A 1 92 ? 25.661 13.039 0.218 1.00 42.72 112 THR A O 1
ATOM 655 N N . ALA A 1 93 ? 27.190 11.402 -0.003 1.00 47.90 113 ALA A N 1
ATOM 656 C CA . ALA A 1 93 ? 27.254 11.508 -1.457 1.00 48.54 113 ALA A CA 1
ATOM 657 C C . ALA A 1 93 ? 26.128 10.759 -2.190 1.00 51.95 113 ALA A C 1
ATOM 658 O O . ALA A 1 93 ? 26.147 10.680 -3.410 1.00 47.60 113 ALA A O 1
ATOM 660 N N . GLN A 1 94 ? 25.166 10.194 -1.465 1.00 56.05 114 GLN A N 1
ATOM 661 C CA . GLN A 1 94 ? 24.025 9.515 -2.090 1.00 54.43 114 GLN A CA 1
ATOM 662 C C . GLN A 1 94 ? 22.738 10.089 -1.515 1.00 47.62 114 GLN A C 1
ATOM 663 O O . GLN A 1 94 ? 22.289 9.644 -0.464 1.00 41.31 114 GLN A O 1
ATOM 669 N N . PRO A 1 95 ? 22.135 11.073 -2.207 1.00 52.08 115 PRO A N 1
ATOM 670 C CA . PRO A 1 95 ? 20.969 11.745 -1.648 1.00 44.15 115 PRO A CA 1
ATOM 671 C C . PRO A 1 95 ? 19.692 10.918 -1.784 1.00 45.76 115 PRO A C 1
ATOM 672 O O . PRO A 1 95 ? 19.479 10.238 -2.792 1.00 62.26 115 PRO A O 1
ATOM 676 N N . VAL A 1 96 ? 18.873 10.978 -0.741 1.00 53.10 116 VAL A N 1
ATOM 677 C CA . VAL A 1 96 ? 17.560 10.368 -0.729 1.00 54.01 116 VAL A CA 1
ATOM 678 C C . VAL A 1 96 ? 16.705 11.299 0.117 1.00 62.04 116 VAL A C 1
ATOM 679 O O . VAL A 1 96 ? 17.024 11.542 1.285 1.00 52.60 116 VAL A O 1
ATOM 683 N N . ALA A 1 97 ? 15.651 11.852 -0.479 1.00 61.28 117 ALA A N 1
ATOM 684 C CA . ALA A 1 97 ? 14.679 12.639 0.280 1.00 92.24 117 ALA A CA 1
ATOM 685 C C . ALA A 1 97 ? 14.036 11.746 1.340 1.00 65.05 117 ALA A C 1
ATOM 686 O O . ALA A 1 97 ? 13.889 10.538 1.135 1.00 68.67 117 ALA A O 1
ATOM 688 N N . SER A 1 98 ? 13.662 12.335 2.473 1.00 75.04 118 SER A N 1
ATOM 689 C CA . SER A 1 98 ? 12.935 11.596 3.503 1.00 54.08 118 SER A CA 1
ATOM 690 C C . SER A 1 98 ? 11.617 11.081 2.938 1.00 73.63 118 SER A C 1
ATOM 691 O O . SER A 1 98 ? 11.156 11.521 1.876 1.00 60.59 118 SER A O 1
ATOM 694 N N . PHE A 1 99 ? 11.018 10.143 3.657 1.00 44.80 119 PHE A N 1
ATOM 695 C CA . PHE A 1 99 ? 9.795 9.513 3.216 1.00 40.24 119 PHE A CA 1
ATOM 696 C C . PHE A 1 99 ? 9.010 9.042 4.422 1.00 44.69 119 PHE A C 1
ATOM 697 O O . PHE A 1 99 ? 9.481 9.132 5.557 1.00 48.79 119 PHE A O 1
ATOM 705 N N . GLU A 1 100 ? 7.805 8.546 4.162 1.00 45.64 120 GLU A N 1
ATOM 706 C CA . GLU A 1 100 ? 6.963 7.981 5.200 1.00 54.60 120 GLU A CA 1
ATOM 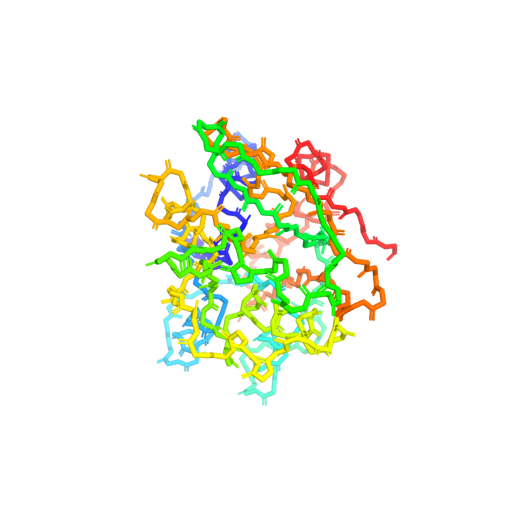707 C C . GLU A 1 100 ? 7.562 6.660 5.647 1.00 40.31 120 GLU A C 1
ATOM 708 O O . GLU A 1 100 ? 7.562 5.692 4.889 1.00 45.17 120 GLU A O 1
ATOM 714 N N . LEU A 1 101 ? 8.039 6.620 6.883 1.00 43.60 121 LEU A N 1
ATOM 715 C CA . LEU A 1 101 ? 8.634 5.406 7.444 1.00 37.22 121 LEU A CA 1
ATOM 716 C C . LEU A 1 101 ? 7.677 4.209 7.407 1.00 36.86 121 LEU A C 1
ATOM 717 O O . LEU A 1 101 ? 8.121 3.067 7.387 1.00 38.50 121 LEU A O 1
ATOM 722 N N . GLN A 1 102 ? 6.367 4.463 7.379 1.00 37.25 122 GLN A N 1
ATOM 723 C CA . GLN A 1 102 ? 5.391 3.376 7.366 1.00 37.28 122 GLN A CA 1
ATOM 724 C C . GLN A 1 102 ? 5.042 2.947 5.945 1.00 36.48 122 GLN A C 1
ATOM 725 O O . GLN A 1 102 ? 4.257 2.012 5.762 1.00 39.35 122 GLN A O 1
ATOM 731 N N . ASP A 1 103 ? 5.645 3.627 4.967 1.00 47.20 123 ASP A N 1
ATOM 732 C CA . ASP A 1 103 ? 5.453 3.364 3.530 1.00 46.00 123 ASP A CA 1
ATOM 733 C C . ASP A 1 103 ? 6.536 2.379 3.070 1.00 46.01 123 ASP A C 1
ATOM 734 O O . ASP A 1 103 ? 7.641 2.763 2.678 1.00 40.22 123 ASP A O 1
ATOM 739 N N . ALA A 1 104 ? 6.203 1.098 3.137 1.00 40.58 124 ALA A N 1
ATOM 740 C CA . ALA A 1 104 ? 7.132 0.033 2.790 1.00 39.72 124 ALA A CA 1
ATOM 741 C C . ALA A 1 104 ? 7.709 0.210 1.399 1.00 45.90 124 ALA A C 1
ATOM 742 O O . ALA A 1 104 ? 8.856 -0.152 1.161 1.00 44.18 124 ALA A O 1
ATOM 744 N N . ALA A 1 105 ? 6.909 0.752 0.484 1.00 44.32 125 ALA A N 1
ATOM 745 C CA . ALA A 1 105 ? 7.350 0.984 -0.890 1.00 53.03 125 ALA A CA 1
ATOM 746 C C . ALA A 1 105 ? 8.410 2.079 -0.996 1.00 58.11 125 ALA A C 1
ATOM 747 O O . ALA A 1 105 ? 9.273 2.023 -1.867 1.00 48.03 125 ALA A O 1
ATOM 749 N N . ALA A 1 106 ? 8.353 3.073 -0.114 1.00 44.62 126 ALA A N 1
ATOM 750 C CA . ALA A 1 106 ? 9.356 4.132 -0.119 1.00 42.62 126 ALA A CA 1
ATOM 751 C C . ALA A 1 106 ? 10.700 3.607 0.410 1.00 39.34 126 ALA A C 1
ATOM 752 O O . ALA A 1 106 ? 11.756 4.083 -0.012 1.00 44.54 126 ALA A O 1
ATOM 754 N N . TRP A 1 107 ? 10.656 2.649 1.339 1.00 41.12 127 TRP A N 1
ATOM 755 C CA . TRP A 1 107 ? 11.872 1.955 1.791 1.00 36.14 127 TRP A CA 1
ATOM 756 C C . TRP A 1 107 ? 12.496 1.161 0.642 1.00 34.75 127 TRP A C 1
ATOM 757 O O . TRP A 1 107 ? 13.696 1.207 0.444 1.00 40.80 127 TRP A O 1
ATOM 768 N N . GLN A 1 108 ? 11.686 0.453 -0.138 1.00 41.81 128 GLN A N 1
ATOM 769 C CA . GLN A 1 108 ? 12.240 -0.399 -1.185 1.00 45.72 128 GLN A CA 1
ATOM 770 C C . GLN A 1 108 ? 12.799 0.427 -2.346 1.00 48.05 128 GLN A C 1
ATOM 771 O O . GLN A 1 108 ? 13.726 -0.007 -3.022 1.00 55.82 128 GLN A O 1
ATOM 777 N N . THR A 1 109 ? 12.245 1.617 -2.560 1.00 44.34 129 THR A N 1
ATOM 778 C CA . THR A 1 109 ? 12.754 2.573 -3.546 1.00 43.19 129 THR A CA 1
ATOM 779 C C . THR A 1 109 ? 14.110 3.169 -3.160 1.00 46.65 129 THR A C 1
ATOM 780 O O . THR A 1 109 ? 14.998 3.276 -4.005 1.00 53.30 129 THR A O 1
ATOM 784 N N . ALA A 1 110 ? 14.252 3.585 -1.908 1.00 39.44 130 ALA A N 1
ATOM 785 C CA . ALA A 1 110 ? 15.518 4.092 -1.404 1.00 48.09 130 ALA A CA 1
ATOM 786 C C . ALA A 1 110 ? 16.611 3.027 -1.373 1.00 42.10 130 ALA A C 1
ATOM 787 O O . ALA A 1 110 ? 17.750 3.318 -1.625 1.00 41.44 130 ALA A O 1
ATOM 789 N N . LEU A 1 111 ? 16.238 1.823 -0.976 1.00 37.41 131 LEU A N 1
ATOM 790 C CA . LEU A 1 111 ? 17.142 0.697 -0.959 1.00 37.58 131 LEU A CA 1
ATOM 791 C C . LEU A 1 111 ? 17.532 0.282 -2.355 1.00 42.21 131 LEU A C 1
ATOM 792 O O . LEU A 1 111 ? 18.673 -0.009 -2.604 1.00 53.27 131 LEU A O 1
ATOM 797 N N . ALA A 1 112 ? 16.571 0.282 -3.264 1.00 39.84 132 ALA A N 1
ATOM 798 C CA . ALA A 1 112 ? 16.876 -0.100 -4.627 1.00 43.68 132 ALA A CA 1
ATOM 799 C C . ALA A 1 112 ? 17.395 -1.539 -4.613 1.00 42.57 132 ALA A C 1
ATOM 800 O O . ALA A 1 112 ? 16.680 -2.442 -4.250 1.00 47.15 132 ALA A O 1
ATOM 802 N N . ASP A 1 113 ? 18.616 -1.741 -5.080 1.00 42.19 133 ASP A N 1
ATOM 803 C CA . ASP A 1 113 ? 19.190 -3.053 -5.203 1.00 43.46 133 ASP A CA 1
ATOM 804 C C . ASP A 1 113 ? 20.173 -3.332 -4.071 1.00 44.10 133 ASP A C 1
ATOM 805 O O . ASP A 1 113 ? 20.988 -4.210 -4.173 1.00 48.88 133 ASP A O 1
ATOM 810 N N . SER A 1 114 ? 20.139 -2.508 -3.038 1.00 41.80 134 SER A N 1
ATOM 811 C CA . SER A 1 114 ? 21.028 -2.642 -1.885 1.00 35.44 134 SER A CA 1
ATOM 812 C C . SER A 1 114 ? 20.319 -3.110 -0.603 1.00 42.57 134 SER A C 1
ATOM 813 O O . SER A 1 114 ? 19.131 -3.324 -0.561 1.00 40.98 134 SER A O 1
ATOM 816 N N . ARG A 1 115 ? 21.103 -3.299 0.439 1.00 33.97 135 ARG A N 1
ATOM 817 C CA . ARG A 1 115 ? 20.602 -3.723 1.745 1.00 29.31 135 ARG A CA 1
ATOM 818 C C . ARG A 1 115 ? 20.674 -2.636 2.828 1.00 28.58 135 ARG A C 1
ATOM 819 O O . ARG A 1 115 ? 21.528 -1.760 2.786 1.00 29.89 135 ARG A O 1
ATOM 827 N N . LEU A 1 116 ? 19.761 -2.700 3.791 1.00 26.03 136 LEU A N 1
ATOM 828 C CA . LEU A 1 116 ? 19.746 -1.780 4.926 1.00 25.09 136 LEU A CA 1
ATOM 829 C C . LEU A 1 116 ? 20.789 -2.207 5.955 1.00 22.55 136 LEU A C 1
ATOM 830 O O . LEU A 1 116 ? 20.734 -3.334 6.471 1.00 24.48 136 LEU A O 1
ATOM 835 N N . ALA A 1 117 ? 21.727 -1.316 6.261 1.00 21.79 137 ALA A N 1
ATOM 836 C CA . ALA A 1 117 ? 22.779 -1.624 7.231 1.00 21.56 137 ALA A CA 1
ATOM 837 C C . ALA A 1 117 ? 22.240 -1.525 8.643 1.00 19.97 137 ALA A C 1
ATOM 838 O O . ALA A 1 117 ? 21.743 -0.472 9.065 1.00 20.71 137 ALA A O 1
ATOM 840 N N . VAL A 1 118 ? 22.340 -2.620 9.382 1.00 22.31 138 VAL A N 1
ATOM 841 C CA . VAL A 1 118 ? 21.948 -2.648 10.787 1.00 17.49 138 VAL A CA 1
ATOM 842 C C . VAL A 1 118 ? 22.869 -3.583 11.548 1.00 19.08 138 VAL A C 1
ATOM 843 O O . VAL A 1 118 ? 23.494 -4.460 10.929 1.00 19.87 138 VAL A O 1
ATOM 847 N N . ALA A 1 119 ? 22.971 -3.388 12.867 1.00 18.00 139 ALA A N 1
ATOM 848 C CA . ALA A 1 119 ? 23.667 -4.378 13.702 1.00 20.06 139 ALA A CA 1
ATOM 849 C C . ALA A 1 119 ? 22.761 -5.605 13.876 1.00 20.33 139 ALA A C 1
ATOM 850 O O . ALA A 1 119 ? 21.554 -5.524 13.642 1.00 19.77 139 ALA A O 1
ATOM 852 N N . GLN A 1 120 ? 23.358 -6.751 14.206 1.00 19.85 140 GLN A N 1
ATOM 853 C CA . GLN A 1 120 ? 22.629 -8.020 14.307 1.00 20.90 140 GLN A CA 1
ATOM 854 C C . GLN A 1 120 ? 21.376 -7.813 15.169 1.00 20.14 140 GLN A C 1
ATOM 855 O O . GLN A 1 120 ? 21.464 -7.446 16.318 1.00 20.68 140 GLN A O 1
ATOM 861 N N . VAL A 1 121 ? 20.220 -8.101 14.583 1.00 17.42 141 VAL A N 1
ATOM 862 C CA . VAL A 1 121 ? 18.935 -7.666 15.147 1.00 18.65 141 VAL A CA 1
ATOM 863 C C . VAL A 1 121 ? 18.436 -8.469 16.336 1.00 20.73 141 VAL A C 1
ATOM 864 O O . VAL A 1 121 ? 17.524 -8.023 17.037 1.00 24.15 141 VAL A O 1
ATOM 868 N N . ASP A 1 122 ? 19.008 -9.641 16.563 1.00 26.14 142 ASP A N 1
ATOM 869 C CA . ASP A 1 122 ? 18.552 -10.492 17.635 1.00 27.39 142 ASP A CA 1
ATOM 870 C C . ASP A 1 122 ? 19.282 -10.216 18.926 1.00 27.99 142 ASP A C 1
ATOM 871 O O . ASP A 1 122 ? 18.708 -10.421 19.990 1.00 34.88 142 ASP A O 1
ATOM 876 N N . ALA A 1 123 ? 20.522 -9.730 18.857 1.00 22.44 143 ALA A N 1
ATOM 877 C CA . ALA A 1 123 ? 21.329 -9.583 20.075 1.00 25.93 143 ALA A CA 1
ATOM 878 C C . ALA A 1 123 ? 22.054 -8.250 20.271 1.00 24.15 143 ALA A C 1
ATOM 879 O O . ALA A 1 123 ? 22.258 -7.842 21.406 1.00 22.13 143 ALA A O 1
ATOM 881 N N . VAL A 1 124 ? 22.474 -7.577 19.203 1.00 18.08 144 VAL A N 1
ATOM 882 C CA . VAL A 1 124 ? 23.202 -6.317 19.374 1.00 16.69 144 VAL A CA 1
ATOM 883 C C . VAL A 1 124 ? 22.216 -5.197 19.649 1.00 16.95 144 VAL A C 1
ATOM 884 O O . VAL A 1 124 ? 21.274 -5.045 18.861 1.00 17.04 144 VAL A O 1
ATOM 888 N N . PRO A 1 125 ? 22.437 -4.378 20.706 1.00 14.50 145 PRO A N 1
ATOM 889 C CA . PRO A 1 125 ? 21.415 -3.377 21.031 1.00 13.61 145 PRO A CA 1
ATOM 890 C C . PRO A 1 125 ? 20.955 -2.527 19.854 1.00 14.89 145 PRO A C 1
ATOM 891 O O . PRO A 1 125 ? 19.756 -2.388 19.645 1.00 16.36 145 PRO A O 1
ATOM 895 N N . ALA A 1 126 ? 21.881 -2.036 19.035 1.00 13.60 146 ALA A N 1
ATOM 896 C CA . ALA A 1 126 ? 21.464 -1.187 17.922 1.00 16.11 146 ALA A CA 1
ATOM 897 C C . ALA A 1 126 ? 20.582 -1.940 16.930 1.00 17.62 146 ALA A C 1
ATOM 898 O O . ALA A 1 126 ? 19.710 -1.341 16.291 1.00 17.05 146 ALA A O 1
ATOM 900 N N . GLY A 1 127 ? 20.859 -3.230 16.727 1.00 17.84 147 GLY A N 1
ATOM 901 C CA . GLY A 1 127 ? 19.981 -4.075 15.896 1.00 15.86 147 GLY A CA 1
ATOM 902 C C . GLY A 1 127 ? 18.613 -4.323 16.529 1.00 14.88 147 GLY A C 1
ATOM 903 O O . GLY A 1 127 ? 17.601 -4.334 15.824 1.00 18.54 147 GLY A O 1
ATOM 904 N N . MET A 1 128 ? 18.586 -4.607 17.830 1.00 17.59 148 MET A N 1
ATOM 905 C CA . MET A 1 128 ? 17.328 -4.815 18.552 1.00 17.70 148 MET A CA 1
ATOM 906 C C . MET A 1 128 ? 16.449 -3.560 18.505 1.00 18.47 148 MET A C 1
ATOM 907 O O . MET A 1 128 ? 15.229 -3.658 18.233 1.00 17.97 148 MET A O 1
ATOM 912 N N . TYR A 1 129 ? 17.060 -2.390 18.730 1.00 16.41 149 TYR A N 1
ATOM 913 C CA . TYR A 1 129 ? 16.299 -1.134 18.652 1.00 15.59 149 TYR A CA 1
ATOM 914 C C . TYR A 1 129 ? 15.832 -0.880 17.220 1.00 13.84 149 TYR A C 1
ATOM 915 O O . TYR A 1 129 ? 14.717 -0.442 17.023 1.00 19.78 149 TYR A O 1
ATOM 924 N N . ALA A 1 130 ? 16.675 -1.145 16.240 1.00 16.61 150 ALA A N 1
ATOM 925 C CA . ALA A 1 130 ? 16.259 -1.066 14.828 1.00 19.13 150 ALA A CA 1
ATOM 926 C C . ALA A 1 130 ? 15.057 -1.929 14.494 1.00 19.63 150 ALA A C 1
ATOM 927 O O . ALA A 1 130 ? 14.078 -1.470 13.860 1.00 20.37 150 ALA A O 1
ATOM 929 N N . LYS A 1 131 ? 15.094 -3.179 14.930 1.00 19.24 151 LYS A N 1
ATOM 930 C CA . LYS A 1 131 ? 13.996 -4.082 14.659 1.00 21.36 151 LYS A CA 1
ATOM 931 C C . LYS A 1 131 ? 12.711 -3.581 15.296 1.00 22.38 151 LYS A C 1
ATOM 932 O O . LYS A 1 131 ? 11.661 -3.588 14.641 1.00 23.63 151 LYS A O 1
ATOM 938 N N . GLN A 1 132 ? 12.798 -3.132 16.551 1.00 19.40 152 GLN A N 1
ATOM 939 C CA . GLN A 1 132 ? 11.635 -2.516 17.239 1.00 19.68 152 GLN A CA 1
ATOM 940 C C . GLN A 1 132 ? 11.042 -1.374 16.416 1.00 20.00 152 GLN A C 1
ATOM 941 O O . GLN A 1 132 ? 9.824 -1.316 16.211 1.00 21.68 152 GLN A O 1
ATOM 947 N N . ALA A 1 133 ? 11.902 -0.457 15.977 1.00 18.90 153 ALA A N 1
ATOM 948 C CA . ALA A 1 133 ? 11.447 0.705 15.215 1.00 20.07 153 ALA A CA 1
ATOM 949 C C . ALA A 1 133 ? 10.808 0.331 13.877 1.00 21.52 153 ALA A C 1
ATOM 950 O O . ALA A 1 133 ? 9.820 0.933 13.485 1.00 22.44 153 ALA A O 1
ATOM 952 N N . LEU A 1 134 ? 11.359 -0.661 13.184 1.00 22.82 154 LEU A N 1
ATOM 953 C CA . LEU A 1 134 ? 10.783 -1.111 11.932 1.00 25.04 154 LEU A CA 1
ATOM 954 C C . LEU A 1 134 ? 9.472 -1.862 12.134 1.00 24.39 154 LEU A C 1
ATOM 955 O O . LEU A 1 134 ? 8.545 -1.705 11.333 1.00 27.30 154 LEU A O 1
ATOM 960 N N . GLN A 1 135 ? 9.389 -2.662 13.198 1.00 23.41 155 GLN A N 1
ATOM 961 C CA . GLN A 1 135 ? 8.122 -3.264 13.607 1.00 28.40 155 GLN A CA 1
ATOM 962 C C . GLN A 1 135 ? 7.063 -2.184 13.892 1.00 30.52 155 GLN A C 1
ATOM 963 O O . GLN A 1 135 ? 5.935 -2.257 13.410 1.00 32.46 155 GLN A O 1
ATOM 969 N N . HIS A 1 136 ? 7.449 -1.169 14.662 1.00 25.91 156 HIS A N 1
ATOM 970 C CA . HIS A 1 136 ? 6.549 -0.069 14.977 1.00 26.62 156 HIS A CA 1
ATOM 971 C C . HIS A 1 136 ? 6.063 0.664 13.737 1.00 27.43 156 HIS A C 1
ATOM 972 O O . HIS A 1 136 ? 4.900 1.058 13.694 1.00 29.36 156 HIS A O 1
ATOM 979 N N . ALA A 1 137 ? 6.952 0.870 12.756 1.00 27.58 157 ALA A N 1
ATOM 980 C CA . ALA A 1 137 ? 6.584 1.463 11.444 1.00 27.95 157 ALA A CA 1
ATOM 981 C C . ALA A 1 137 ? 5.662 0.577 10.580 1.00 31.15 157 ALA A C 1
ATOM 982 O O . ALA A 1 137 ? 5.074 1.041 9.589 1.00 39.27 157 ALA A O 1
ATOM 984 N N . GLY A 1 138 ? 5.541 -0.700 10.938 1.00 33.63 158 GLY A N 1
ATOM 985 C CA . GLY A 1 138 ? 4.683 -1.619 10.189 1.00 34.95 158 GLY A CA 1
ATOM 986 C C . GLY A 1 138 ? 5.322 -2.113 8.901 1.00 33.94 158 GLY A C 1
ATOM 987 O O . GLY A 1 138 ? 4.619 -2.553 7.975 1.00 36.31 158 GLY A O 1
ATOM 988 N N . VAL A 1 139 ? 6.652 -2.090 8.853 1.00 35.31 159 VAL A N 1
ATOM 989 C CA . VAL A 1 139 ? 7.404 -2.397 7.637 1.00 35.97 159 VAL A CA 1
ATOM 990 C C . VAL A 1 139 ? 8.440 -3.518 7.844 1.00 33.37 159 VAL A C 1
ATOM 991 O O . VAL A 1 139 ? 9.209 -3.809 6.941 1.00 36.70 159 VAL A O 1
ATOM 995 N N . TRP A 1 140 ? 8.437 -4.171 9.007 1.00 35.01 160 TRP A N 1
ATOM 996 C CA . TRP A 1 140 ? 9.438 -5.199 9.301 1.00 36.48 160 TRP A CA 1
ATOM 997 C C . TRP A 1 140 ? 9.337 -6.425 8.365 1.00 34.53 160 TRP A C 1
ATOM 998 O O . TRP A 1 140 ? 10.330 -6.784 7.746 1.00 40.60 160 TRP A O 1
ATOM 1009 N N . PRO A 1 141 ? 8.148 -7.049 8.235 1.00 44.12 161 PRO A N 1
ATOM 1010 C CA . PRO A 1 141 ? 8.067 -8.229 7.355 1.00 45.09 161 PRO A CA 1
ATOM 1011 C C . PRO A 1 141 ? 8.640 -8.027 5.943 1.00 42.37 161 PRO A C 1
ATOM 1012 O O . PRO A 1 141 ? 9.220 -8.954 5.389 1.00 51.52 161 PRO A O 1
ATOM 1016 N N . GLU A 1 142 ? 8.489 -6.829 5.383 1.00 46.68 162 GLU A N 1
ATOM 1017 C CA . GLU A 1 142 ? 9.108 -6.467 4.097 1.00 37.15 162 GLU A CA 1
ATOM 1018 C C . GLU A 1 142 ? 10.641 -6.302 4.134 1.00 46.12 162 GLU A C 1
ATOM 1019 O O . GLU A 1 142 ? 11.328 -6.702 3.205 1.00 52.75 162 GLU A O 1
ATOM 1025 N N . LEU A 1 143 ? 11.162 -5.696 5.196 1.00 38.07 163 LEU A N 1
ATOM 1026 C CA . LEU A 1 143 ? 12.590 -5.382 5.305 1.00 34.00 163 LEU A CA 1
ATOM 1027 C C . LEU A 1 143 ? 13.419 -6.489 5.935 1.00 31.58 163 LEU A C 1
ATOM 1028 O O . LEU A 1 143 ? 14.637 -6.487 5.796 1.00 34.93 163 LEU A O 1
ATOM 1033 N N . GLU A 1 144 ? 12.760 -7.377 6.676 1.00 35.00 164 GLU A N 1
ATOM 1034 C CA . GLU A 1 144 ? 13.339 -8.604 7.223 1.00 31.84 164 GLU A CA 1
ATOM 1035 C C . GLU A 1 144 ? 14.402 -9.226 6.291 1.00 32.44 164 GLU A C 1
ATOM 1036 O O . GLU A 1 144 ? 15.497 -9.586 6.721 1.00 32.99 164 GLU A O 1
ATOM 1042 N N . SER A 1 145 ? 14.062 -9.339 5.008 1.00 33.46 165 SER A N 1
ATOM 1043 C CA . SER A 1 145 ? 14.905 -10.042 4.050 1.00 41.82 165 SER A CA 1
ATOM 1044 C C . SER A 1 145 ? 15.915 -9.157 3.307 1.00 40.44 165 SER A C 1
ATOM 1045 O O . SER A 1 145 ? 16.576 -9.640 2.375 1.00 38.30 165 SER A O 1
ATOM 1048 N N . ARG A 1 146 ? 16.043 -7.888 3.719 1.00 34.70 166 ARG A N 1
ATOM 1049 C CA . ARG A 1 146 ? 16.816 -6.885 2.976 1.00 34.66 166 ARG A CA 1
ATOM 1050 C C . ARG A 1 146 ? 17.824 -6.196 3.889 1.00 31.26 166 ARG A C 1
ATOM 1051 O O . ARG A 1 146 ? 18.168 -5.044 3.658 1.00 30.42 166 ARG A O 1
ATOM 1059 N N . LEU A 1 147 ? 18.286 -6.904 4.921 1.00 28.63 167 LEU A N 1
ATOM 1060 C CA . LEU A 1 147 ? 19.263 -6.376 5.871 1.00 24.98 167 LEU A CA 1
ATOM 1061 C C . LEU A 1 147 ? 20.687 -6.819 5.539 1.00 28.65 167 LEU A C 1
ATOM 1062 O O . LEU A 1 147 ? 20.910 -7.944 5.098 1.00 36.69 167 LEU A O 1
ATOM 1067 N N . ALA A 1 148 ? 21.647 -5.931 5.805 1.00 29.37 168 ALA A N 1
ATOM 1068 C CA . ALA A 1 148 ? 23.046 -6.295 5.922 1.00 25.85 168 ALA A CA 1
ATOM 1069 C C . ALA A 1 148 ? 23.391 -6.175 7.395 1.00 25.77 168 ALA A C 1
ATOM 1070 O O . ALA A 1 148 ? 23.548 -5.069 7.919 1.00 22.72 168 ALA A O 1
ATOM 1072 N N . GLN A 1 149 ? 23.429 -7.314 8.083 1.00 22.73 169 GLN A N 1
ATOM 1073 C CA . GLN A 1 149 ? 23.582 -7.303 9.538 1.00 23.05 169 GLN A CA 1
ATOM 1074 C C . GLN A 1 149 ? 25.054 -7.403 9.897 1.00 22.21 169 GLN A C 1
ATOM 1075 O O . GLN A 1 149 ? 25.775 -8.228 9.363 1.00 26.91 169 GLN A O 1
ATOM 1081 N N . THR A 1 150 ? 25.479 -6.532 10.811 1.00 21.23 170 THR A N 1
ATOM 1082 C CA . THR A 1 150 ? 26.869 -6.438 11.218 1.00 19.32 170 THR A CA 1
ATOM 1083 C C . THR A 1 150 ? 27.031 -6.773 12.696 1.00 18.22 170 THR A C 1
ATOM 1084 O O . THR A 1 150 ? 26.062 -6.760 13.474 1.00 20.83 170 THR A O 1
ATOM 1088 N N . ASN A 1 151 ? 28.271 -7.074 13.106 1.00 20.59 171 ASN A N 1
ATOM 1089 C CA . ASN A 1 151 ? 28.524 -7.445 14.512 1.00 19.05 171 ASN A CA 1
ATOM 1090 C C . ASN A 1 151 ? 28.409 -6.311 15.538 1.00 16.76 171 ASN A C 1
ATOM 1091 O O . ASN A 1 151 ? 28.315 -6.565 16.756 1.00 19.71 171 ASN A O 1
ATOM 1096 N N . ASN A 1 152 ? 28.451 -5.057 15.081 1.00 16.61 172 ASN A N 1
ATOM 1097 C CA . ASN A 1 152 ? 28.244 -3.917 15.958 1.00 14.21 172 ASN A CA 1
ATOM 1098 C C . ASN A 1 152 ? 27.816 -2.717 15.152 1.00 15.43 172 ASN A C 1
ATOM 1099 O O . ASN A 1 152 ? 27.893 -2.749 13.912 1.00 15.26 172 ASN A O 1
ATOM 1104 N N . VAL A 1 153 ? 27.336 -1.692 15.856 1.00 16.43 173 VAL A N 1
ATOM 1105 C CA . VAL A 1 153 ? 26.767 -0.538 15.194 1.00 14.36 173 VAL A CA 1
ATOM 1106 C C . VAL A 1 153 ? 27.804 0.248 14.390 1.00 15.35 173 VAL A C 1
ATOM 1107 O O . VAL A 1 153 ? 27.452 0.854 13.390 1.00 17.70 173 VAL A O 1
ATOM 1111 N N . ARG A 1 154 ? 29.077 0.239 14.783 1.00 15.26 174 ARG A N 1
ATOM 1112 C CA . ARG A 1 154 ? 30.072 0.956 14.017 1.00 17.03 174 ARG A CA 1
ATOM 1113 C C . ARG A 1 154 ? 30.384 0.278 12.691 1.00 19.08 174 ARG A C 1
ATOM 1114 O O . ARG A 1 154 ? 30.735 0.948 11.725 1.00 21.64 174 ARG A O 1
ATOM 1122 N N . LEU A 1 155 ? 30.229 -1.040 12.624 1.00 15.96 175 LEU A N 1
ATOM 1123 C CA . LEU A 1 155 ? 30.414 -1.740 11.360 1.00 18.55 175 LEU A CA 1
ATOM 1124 C C . LEU A 1 155 ? 29.238 -1.452 10.433 1.00 19.80 175 LEU A C 1
ATOM 1125 O O . LEU A 1 155 ? 29.405 -1.423 9.226 1.00 24.50 175 LEU A O 1
ATOM 1130 N N . ALA A 1 156 ? 28.048 -1.267 11.019 1.00 17.05 176 ALA A N 1
ATOM 1131 C CA . ALA A 1 156 ? 26.893 -0.821 10.243 1.00 17.81 176 ALA A CA 1
ATOM 1132 C C . ALA A 1 156 ? 27.142 0.586 9.694 1.00 18.05 176 ALA A C 1
ATOM 1133 O O . ALA A 1 156 ? 26.921 0.852 8.505 1.00 22.18 176 ALA A O 1
ATOM 1135 N N . LEU A 1 157 ? 27.549 1.511 10.560 1.00 18.08 177 LEU A N 1
ATOM 1136 C CA . LEU A 1 157 ? 27.960 2.838 10.113 1.00 18.68 177 LEU A CA 1
ATOM 1137 C C . LEU A 1 157 ? 28.947 2.798 8.942 1.00 21.18 177 LEU A C 1
ATOM 1138 O O . LEU A 1 157 ? 28.745 3.493 7.944 1.00 23.88 177 LEU A O 1
ATOM 1143 N N . ALA A 1 158 ? 29.976 1.950 9.024 1.00 19.74 178 ALA A N 1
ATOM 1144 C CA . ALA A 1 158 ? 31.001 1.912 7.976 1.00 21.24 178 ALA A CA 1
ATOM 1145 C C . ALA A 1 158 ? 30.455 1.483 6.615 1.00 24.16 178 ALA A C 1
ATOM 1146 O O . ALA A 1 158 ? 30.976 1.908 5.593 1.00 27.33 178 ALA A O 1
ATOM 1148 N N . LEU A 1 159 ? 29.444 0.614 6.595 1.00 22.58 179 LEU A N 1
ATOM 1149 C CA . LEU A 1 159 ? 28.815 0.189 5.324 1.00 24.68 179 LEU A CA 1
ATOM 1150 C C . LEU A 1 159 ? 28.175 1.376 4.601 1.00 24.59 179 LEU A C 1
ATOM 1151 O O . LEU A 1 159 ? 28.218 1.490 3.381 1.00 28.78 179 LEU A O 1
ATOM 1156 N N . VAL A 1 160 ? 27.572 2.252 5.402 1.00 22.99 180 VAL A N 1
ATOM 1157 C CA . VAL A 1 160 ? 26.937 3.447 4.901 1.00 21.80 180 VAL A CA 1
ATOM 1158 C C . VAL A 1 160 ? 28.013 4.443 4.451 1.00 25.04 180 VAL A C 1
ATOM 1159 O O . VAL A 1 160 ? 27.896 5.015 3.372 1.00 27.46 180 VAL A O 1
ATOM 1163 N N . GLU A 1 161 ? 29.054 4.634 5.269 1.00 23.08 181 GLU A N 1
ATOM 1164 C CA . GLU A 1 161 ? 30.184 5.504 4.913 1.00 26.74 181 GLU A CA 1
ATOM 1165 C C . GLU A 1 161 ? 30.816 5.104 3.588 1.00 26.34 181 GLU A C 1
ATOM 1166 O O . GLU A 1 161 ? 31.170 5.956 2.760 1.00 31.70 181 GLU A O 1
ATOM 1172 N N . ARG A 1 162 ? 30.967 3.801 3.377 1.00 29.81 182 ARG A N 1
ATOM 1173 C CA . ARG A 1 162 ? 31.533 3.297 2.106 1.00 32.43 182 ARG A CA 1
ATOM 1174 C C . ARG A 1 162 ? 30.556 3.321 0.932 1.00 30.66 182 ARG A C 1
ATOM 1175 O O . ARG A 1 162 ? 30.943 3.064 -0.198 1.00 38.22 182 ARG A O 1
ATOM 1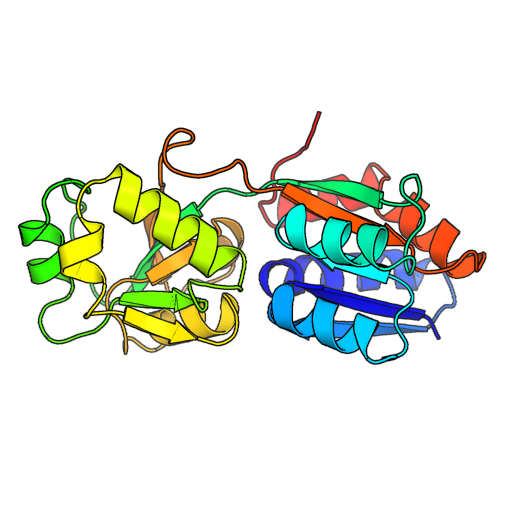183 N N . GLY A 1 163 ? 29.287 3.601 1.180 1.00 28.62 183 GLY A N 1
ATOM 1184 C CA . GLY A 1 163 ? 28.303 3.640 0.123 1.00 33.72 183 GLY A CA 1
ATOM 1185 C C . GLY A 1 163 ? 27.798 2.277 -0.280 1.00 33.58 183 GLY A C 1
ATOM 1186 O O . GLY A 1 163 ? 27.128 2.168 -1.283 1.00 34.97 183 GLY A O 1
ATOM 1187 N N . GLU A 1 164 ? 28.078 1.241 0.515 1.00 31.82 184 GLU A N 1
ATOM 1188 C CA . GLU A 1 164 ? 27.658 -0.111 0.149 1.00 36.14 184 GLU A CA 1
ATOM 1189 C C . GLU A 1 164 ? 26.180 -0.266 0.459 1.00 36.79 184 GLU A C 1
ATOM 1190 O O . GLU A 1 164 ? 25.454 -0.937 -0.292 1.00 40.87 184 GLU A O 1
ATOM 1196 N N . SER A 1 165 ? 25.750 0.364 1.558 1.00 31.00 185 SER A N 1
ATOM 1197 C CA . SER A 1 165 ? 24.342 0.475 1.907 1.00 33.78 185 SER A CA 1
ATOM 1198 C C . SER A 1 165 ? 23.895 1.933 1.734 1.00 31.54 185 SER A C 1
ATOM 1199 O O . SER A 1 165 ? 24.557 2.849 2.213 1.00 34.12 185 SER A O 1
ATOM 1202 N N . PRO A 1 166 ? 22.754 2.157 1.062 1.00 30.09 186 PRO A N 1
ATOM 1203 C CA . PRO A 1 166 ? 22.228 3.506 0.897 1.00 28.72 186 PRO A CA 1
ATOM 1204 C C . PRO A 1 166 ? 21.440 3.992 2.080 1.00 29.43 186 PRO A C 1
ATOM 1205 O O . PRO A 1 166 ? 21.188 5.171 2.166 1.00 28.70 186 PRO A O 1
ATOM 1209 N N . LEU A 1 167 ? 21.071 3.096 2.990 1.00 27.27 187 LEU A N 1
ATOM 1210 C CA . LEU A 1 167 ? 20.486 3.479 4.270 1.00 27.37 187 LEU A CA 1
ATOM 1211 C C . LEU A 1 167 ? 21.041 2.565 5.355 1.00 2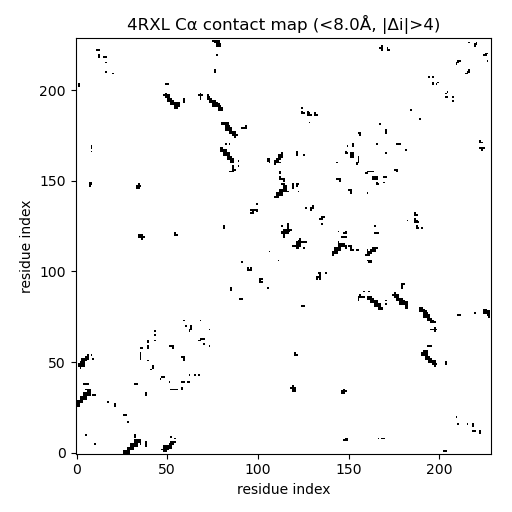5.00 187 LEU A C 1
ATOM 1212 O O . LEU A 1 167 ? 21.353 1.389 5.106 1.00 22.36 187 LEU A O 1
ATOM 1217 N N . GLY A 1 168 ? 21.143 3.099 6.563 1.00 22.69 188 GLY A N 1
ATOM 1218 C CA . GLY A 1 168 ? 21.454 2.310 7.720 1.00 20.50 188 GLY A CA 1
ATOM 1219 C C . GLY A 1 168 ? 20.806 2.888 8.949 1.00 20.00 188 GLY A C 1
ATOM 1220 O O . GLY A 1 168 ? 20.358 4.043 8.953 1.00 18.95 188 GLY A O 1
ATOM 1221 N N . ILE A 1 169 ? 20.756 2.075 9.994 1.00 17.77 189 ILE A N 1
ATOM 1222 C CA . ILE A 1 169 ? 20.190 2.490 11.268 1.00 16.38 189 ILE A CA 1
ATOM 1223 C C . ILE A 1 169 ? 21.281 2.434 12.341 1.00 16.77 189 ILE A C 1
ATOM 1224 O O . ILE A 1 169 ? 21.806 1.392 12.654 1.00 16.33 189 ILE A O 1
ATOM 1229 N N . VAL A 1 170 ? 21.603 3.597 12.899 1.00 14.70 190 VAL A N 1
ATOM 1230 C CA . VAL A 1 170 ? 22.643 3.740 13.867 1.00 14.55 190 VAL A CA 1
ATOM 1231 C C . VAL A 1 170 ? 22.152 4.673 14.974 1.00 14.27 190 VAL A C 1
ATOM 1232 O O . VAL A 1 170 ? 21.013 5.164 14.939 1.00 15.10 190 VAL A O 1
ATOM 1236 N N . TYR A 1 171 ? 23.011 4.943 15.957 1.00 13.54 191 TYR A N 1
ATOM 1237 C CA . TYR A 1 171 ? 22.681 5.964 16.933 1.00 14.37 191 TYR A CA 1
ATOM 1238 C C . TYR A 1 171 ? 23.004 7.356 16.438 1.00 13.14 191 TYR A C 1
ATOM 1239 O O . TYR A 1 171 ? 23.844 7.561 15.557 1.00 17.23 191 TYR A O 1
ATOM 1248 N N . LYS A 1 172 ? 22.315 8.334 17.013 1.00 15.40 192 LYS A N 1
ATOM 1249 C CA . LYS A 1 172 ? 22.551 9.749 16.773 1.00 17.01 192 LYS A CA 1
ATOM 1250 C C . LYS A 1 172 ? 24.025 10.078 16.958 1.00 20.14 192 LYS A C 1
ATOM 1251 O O . LYS A 1 172 ? 24.612 10.780 16.140 1.00 20.02 192 LYS A O 1
ATOM 1257 N N . THR A 1 173 ? 24.636 9.531 18.001 1.00 17.92 193 THR A N 1
ATOM 1258 C CA . THR A 1 173 ? 26.054 9.811 18.294 1.00 16.90 193 THR A CA 1
ATOM 1259 C C . THR A 1 173 ? 26.978 9.259 17.225 1.00 18.88 193 THR A C 1
ATOM 1260 O O . THR A 1 173 ? 28.037 9.828 16.972 1.00 20.11 193 THR A O 1
ATOM 1264 N N . ASP A 1 174 ? 26.595 8.167 16.560 1.00 18.04 194 ASP A N 1
ATOM 1265 C CA . ASP A 1 174 ? 27.443 7.593 15.505 1.00 18.82 194 ASP A CA 1
ATOM 1266 C C . ASP A 1 174 ? 27.406 8.520 14.287 1.00 23.21 194 ASP A C 1
ATOM 1267 O O . ASP A 1 174 ? 28.436 8.850 13.701 1.00 22.55 194 ASP A O 1
ATOM 1272 N N . ALA A 1 175 ? 26.218 8.968 13.906 1.00 22.25 195 ALA A N 1
ATOM 1273 C CA . ALA A 1 175 ? 26.087 9.904 12.787 1.00 24.31 195 ALA A CA 1
ATOM 1274 C C . ALA A 1 175 ? 26.830 11.206 13.052 1.00 24.19 195 ALA A C 1
ATOM 1275 O O . ALA A 1 175 ? 27.534 11.724 12.164 1.00 29.38 195 ALA A O 1
ATOM 1277 N N . LEU A 1 176 ? 26.741 11.701 14.288 1.00 24.69 196 LEU A N 1
ATOM 1278 C CA . LEU A 1 176 ? 27.288 13.024 14.649 1.00 26.56 196 LEU A CA 1
ATOM 1279 C C . LEU A 1 176 ? 28.797 13.123 14.414 1.00 25.75 196 LEU A C 1
ATOM 1280 O O . LEU A 1 176 ? 29.293 14.189 14.064 1.00 33.28 196 LEU A O 1
ATOM 1285 N N . LEU A 1 177 ? 29.519 12.021 14.597 1.00 26.58 197 LEU A N 1
ATOM 1286 C CA . LEU A 1 177 ? 30.978 12.010 14.460 1.00 32.26 197 LEU A CA 1
ATOM 1287 C C . LEU A 1 177 ? 31.458 11.731 13.041 1.00 35.52 197 LEU A C 1
ATOM 1288 O O . LEU A 1 177 ? 32.641 11.918 12.741 1.00 42.23 197 LEU A O 1
ATOM 1293 N N . SER A 1 178 ? 30.553 11.309 12.162 1.00 31.56 198 SER A N 1
ATOM 1294 C CA . SER A 1 178 ? 30.907 10.967 10.788 1.00 35.25 198 SER A CA 1
ATOM 1295 C C . SER A 1 178 ? 30.486 12.073 9.816 1.00 39.27 198 SER A C 1
ATOM 1296 O O . SER A 1 178 ? 29.355 12.537 9.870 1.00 42.25 198 SER A O 1
ATOM 1299 N N . ASP A 1 179 ? 31.399 12.499 8.946 1.00 52.87 199 ASP A N 1
ATOM 1300 C CA . ASP A 1 179 ? 31.062 13.446 7.867 1.00 56.16 199 ASP A CA 1
ATOM 1301 C C . ASP A 1 179 ? 30.660 12.715 6.580 1.00 48.76 199 ASP A C 1
ATOM 1302 O O . ASP A 1 179 ? 30.054 13.302 5.680 1.00 43.23 199 ASP A O 1
ATOM 1307 N N . LYS A 1 180 ? 30.997 11.430 6.508 1.00 37.70 200 LYS A N 1
ATOM 1308 C CA . LYS A 1 180 ? 30.651 10.590 5.368 1.00 38.88 200 LYS A CA 1
ATOM 1309 C C . LYS A 1 180 ? 29.159 10.206 5.323 1.00 27.33 200 LYS A C 1
ATOM 1310 O O . LYS A 1 180 ? 28.685 9.689 4.314 1.00 37.59 200 LYS A O 1
ATOM 1316 N N . VAL A 1 181 ? 28.422 10.422 6.417 1.00 32.12 201 VAL A N 1
ATOM 1317 C CA . VAL A 1 181 ? 26.984 10.129 6.425 1.00 29.15 201 VAL A CA 1
ATOM 1318 C C . VAL A 1 181 ? 26.150 11.330 6.836 1.00 34.89 201 VAL A C 1
ATOM 1319 O O . VAL A 1 181 ? 26.628 12.245 7.501 1.00 33.78 201 VAL A O 1
ATOM 1323 N N . THR A 1 182 ? 24.890 11.290 6.423 1.00 31.67 202 THR A N 1
ATOM 1324 C CA . THR A 1 182 ? 23.915 12.309 6.755 1.00 29.89 202 THR A CA 1
ATOM 1325 C C . THR A 1 182 ? 22.680 11.653 7.361 1.00 27.51 202 THR A C 1
ATOM 1326 O O . THR A 1 182 ? 22.261 10.576 6.932 1.00 30.44 202 THR A O 1
ATOM 1330 N N . ILE A 1 183 ? 22.081 12.329 8.334 1.00 25.25 203 ILE A N 1
ATOM 1331 C CA . ILE A 1 183 ? 20.832 11.866 8.931 1.00 24.48 203 ILE A CA 1
ATOM 1332 C C . ILE A 1 183 ? 19.638 12.146 8.005 1.00 25.45 203 ILE A C 1
ATOM 1333 O O . ILE A 1 183 ? 19.435 13.271 7.545 1.00 29.24 203 ILE A O 1
ATOM 1338 N N . VAL A 1 184 ? 18.882 11.096 7.710 1.00 25.28 204 VAL A N 1
ATOM 1339 C CA . VAL A 1 184 ? 17.678 11.222 6.931 1.00 27.16 204 VAL A CA 1
ATOM 1340 C C . VAL A 1 184 ? 16.528 11.606 7.862 1.00 25.83 204 VAL A C 1
ATOM 1341 O O . VAL A 1 184 ? 15.782 12.537 7.588 1.00 28.26 204 VAL A O 1
ATOM 1345 N N . THR A 1 185 ? 16.413 10.898 8.977 1.00 25.22 205 THR A N 1
ATOM 1346 C CA . THR A 1 185 ? 15.410 11.205 9.981 1.00 25.17 205 THR A CA 1
ATOM 1347 C C . THR A 1 185 ? 15.758 10.449 11.251 1.00 19.11 205 THR A C 1
ATOM 1348 O O . THR A 1 185 ? 16.611 9.571 11.244 1.00 22.86 205 THR A O 1
ATOM 1352 N N . ALA A 1 186 ? 15.153 10.858 12.357 1.00 21.77 206 ALA A N 1
ATOM 1353 C CA . ALA A 1 186 ? 15.310 10.194 13.615 1.00 20.51 206 ALA A CA 1
ATOM 1354 C C . ALA A 1 186 ? 14.030 9.424 13.909 1.00 20.76 206 ALA A C 1
ATOM 1355 O O . ALA A 1 186 ? 12.934 9.903 13.632 1.00 23.84 206 ALA A O 1
ATOM 1357 N N . PHE A 1 187 ? 14.181 8.246 14.497 1.00 17.16 207 PHE A N 1
ATOM 1358 C CA . PHE A 1 187 ? 13.022 7.446 14.915 1.00 18.57 207 PHE A CA 1
ATOM 1359 C C . PHE A 1 187 ? 12.352 8.046 16.145 1.00 21.70 207 PHE A C 1
ATOM 1360 O O . PHE A 1 187 ? 13.039 8.597 17.019 1.00 20.59 207 PHE A O 1
ATOM 1368 N N . SER A 1 188 ? 11.036 7.900 16.238 1.00 20.27 208 SER A N 1
ATOM 1369 C CA . SER A 1 188 ? 10.283 8.474 17.368 1.00 20.21 208 SER A CA 1
ATOM 1370 C C . SER A 1 188 ? 10.573 7.733 18.687 1.00 23.43 208 SER A C 1
ATOM 1371 O O . SER A 1 188 ? 10.926 6.561 18.702 1.00 20.84 208 SER A O 1
ATOM 1374 N N . ALA A 1 189 ? 10.373 8.421 19.809 1.00 21.23 209 ALA A N 1
ATOM 1375 C CA . ALA A 1 189 ? 10.520 7.810 21.124 1.00 18.44 209 ALA A CA 1
ATOM 1376 C C . ALA A 1 189 ? 9.582 6.612 21.342 1.00 21.28 209 ALA A C 1
ATOM 1377 O O . ALA A 1 189 ? 9.894 5.695 22.078 1.00 27.32 209 ALA A O 1
ATOM 1379 N N A GLN A 1 190 ? 8.444 6.630 20.664 0.50 21.20 210 GLN A N 1
ATOM 1380 N N B GLN A 1 190 ? 8.436 6.627 20.677 0.50 22.26 210 GLN A N 1
ATOM 1381 C CA A GLN A 1 190 ? 7.450 5.566 20.762 0.50 21.50 210 GLN A CA 1
ATOM 1382 C CA B GLN A 1 190 ? 7.460 5.551 20.820 0.50 23.36 210 GLN A CA 1
ATOM 1383 C C A GLN A 1 190 ? 7.859 4.307 20.010 0.50 22.26 210 GLN A C 1
ATOM 1384 C C B GLN A 1 190 ? 7.815 4.323 19.975 0.50 23.37 210 GLN A C 1
ATOM 1385 O O A GLN A 1 190 ? 7.299 3.231 20.233 0.50 26.64 210 GLN A O 1
ATOM 1386 O O B GLN A 1 190 ? 7.179 3.272 20.116 0.50 26.03 210 GLN A O 1
ATOM 1397 N N . SER A 1 191 ? 8.827 4.440 19.116 1.00 21.03 211 SER A N 1
ATOM 1398 C CA . SER A 1 191 ? 9.163 3.347 18.176 1.00 20.38 211 SER A CA 1
ATOM 1399 C C . SER A 1 191 ? 10.067 2.246 18.700 1.00 19.63 211 SER A C 1
ATOM 1400 O O . SER A 1 191 ? 10.172 1.178 18.089 1.00 21.00 211 SER A O 1
ATOM 1403 N N . HIS A 1 192 ? 10.736 2.483 19.817 1.00 19.01 212 HIS A N 1
ATOM 1404 C CA . HIS A 1 192 ? 11.640 1.487 20.408 1.00 18.74 212 HIS A CA 1
ATOM 1405 C C . HIS A 1 192 ? 11.781 1.753 21.907 1.00 22.24 212 HIS A C 1
ATOM 1406 O O . HIS A 1 192 ? 11.384 2.816 22.383 1.00 20.32 212 HIS A O 1
ATOM 1413 N N . GLN A 1 193 ? 12.364 0.811 22.627 1.00 20.28 213 GLN A N 1
ATOM 1414 C CA . GLN A 1 193 ? 12.658 1.022 24.014 1.00 18.91 213 GLN A CA 1
ATOM 1415 C C . GLN A 1 193 ? 13.668 2.149 24.171 1.00 18.08 213 GLN A C 1
ATOM 1416 O O . GLN A 1 193 ? 14.574 2.295 23.392 1.00 18.46 213 GLN A O 1
ATOM 1422 N N . PRO A 1 194 ? 13.496 2.955 25.198 1.00 20.69 214 PRO A N 1
ATOM 1423 C CA . PRO A 1 194 ? 14.469 4.016 25.457 1.00 20.12 214 PRO A CA 1
ATOM 1424 C C . PRO A 1 194 ? 15.900 3.478 25.516 1.00 18.62 214 PRO A C 1
ATOM 1425 O O . PRO A 1 194 ? 16.176 2.497 26.201 1.00 19.85 214 PRO A O 1
ATOM 1429 N N . ILE A 1 195 ? 16.803 4.109 24.774 1.00 17.88 215 ILE A N 1
ATOM 1430 C CA . ILE A 1 195 ? 18.198 3.691 24.713 1.00 13.78 215 ILE A CA 1
ATOM 1431 C C . ILE A 1 195 ? 18.969 4.225 25.907 1.00 17.50 215 ILE A C 1
ATOM 1432 O O . ILE A 1 195 ? 19.026 5.425 26.126 1.00 17.78 215 ILE A O 1
ATOM 1437 N N . ARG A 1 196 ? 19.486 3.302 26.721 1.00 17.01 216 ARG A N 1
ATOM 1438 C CA . ARG A 1 196 ? 20.133 3.630 27.971 1.00 17.09 216 ARG A CA 1
ATOM 1439 C C . ARG A 1 196 ? 21.371 2.758 28.088 1.00 16.73 216 ARG A C 1
ATOM 1440 O O . ARG A 1 196 ? 21.347 1.584 27.701 1.00 19.21 216 ARG A O 1
ATOM 1448 N N . TYR A 1 197 ? 22.465 3.358 28.571 1.00 15.25 217 TYR A N 1
ATOM 1449 C CA . TYR A 1 197 ? 23.756 2.710 28.742 1.00 16.33 217 TYR A CA 1
ATOM 1450 C C . TYR A 1 197 ? 24.094 2.468 30.197 1.00 15.29 217 TYR A C 1
ATOM 1451 O O . TYR A 1 197 ? 24.506 3.385 30.886 1.00 19.36 217 TYR A O 1
ATOM 1460 N N . PRO A 1 198 ? 23.912 1.254 30.679 1.00 16.12 218 PRO A N 1
ATOM 1461 C CA . PRO A 1 198 ? 24.399 0.970 32.021 1.00 17.10 218 PRO A CA 1
ATOM 1462 C C . PRO A 1 198 ? 25.911 0.795 32.090 1.00 18.17 218 PRO A C 1
ATOM 1463 O O . PRO A 1 198 ? 26.543 0.314 31.162 1.00 18.86 218 PRO A O 1
ATOM 1467 N N . LEU A 1 199 ? 26.461 1.128 33.248 1.00 17.95 219 LEU A N 1
ATOM 1468 C CA . LEU A 1 199 ? 27.845 0.904 33.578 1.00 20.92 219 LEU A CA 1
ATOM 1469 C C . LEU A 1 199 ? 27.838 -0.101 34.709 1.00 18.62 219 LEU A C 1
ATOM 1470 O O . LEU A 1 199 ? 27.270 0.172 35.786 1.00 20.87 219 LEU A O 1
ATOM 1475 N N . ALA A 1 200 ? 28.449 -1.258 34.469 1.00 17.97 220 ALA A N 1
ATOM 1476 C CA . ALA A 1 200 ? 28.522 -2.327 35.463 1.00 21.98 220 ALA A CA 1
ATOM 1477 C C . ALA A 1 200 ? 29.931 -2.444 36.032 1.00 21.26 220 ALA A C 1
ATOM 1478 O O . ALA A 1 200 ? 30.910 -2.501 35.279 1.00 19.81 220 ALA A O 1
ATOM 1480 N N . GLN A 1 201 ? 30.045 -2.515 37.348 1.00 21.47 221 GLN A N 1
ATOM 1481 C CA . GLN A 1 201 ? 31.319 -2.660 37.989 1.00 23.10 221 GLN A CA 1
ATOM 1482 C C . GLN A 1 201 ? 31.444 -4.147 38.352 1.00 22.14 221 GLN A C 1
ATOM 1483 O O . GLN A 1 201 ? 30.655 -4.648 39.162 1.00 25.47 221 GLN A O 1
ATOM 1489 N N . LEU A 1 202 ? 32.416 -4.854 37.788 1.00 23.36 222 LEU A N 1
ATOM 1490 C CA . LEU A 1 202 ? 32.485 -6.308 37.900 1.00 26.42 222 LEU A CA 1
ATOM 1491 C C . LEU A 1 202 ? 33.288 -6.817 39.109 1.00 29.19 222 LEU A C 1
ATOM 1492 O O . LEU A 1 202 ? 33.355 -8.021 39.368 1.00 33.73 222 LEU A O 1
ATOM 1497 N N . ASN A 1 203 ? 33.887 -5.914 39.871 1.00 26.32 223 ASN A N 1
ATOM 1498 C CA . ASN A 1 203 ? 34.600 -6.284 41.075 1.00 30.95 223 ASN A CA 1
ATOM 1499 C C . ASN A 1 203 ? 34.707 -5.069 41.996 1.00 29.13 223 ASN A C 1
ATOM 1500 O O . ASN A 1 203 ? 34.252 -3.975 41.617 1.00 29.73 223 ASN A O 1
ATOM 1505 N N . ASP A 1 204 ? 35.298 -5.270 43.170 1.00 32.52 224 ASP A N 1
ATOM 1506 C CA . ASP A 1 204 ? 35.339 -4.269 44.214 1.00 36.90 224 ASP A CA 1
ATOM 1507 C C . ASP A 1 204 ? 36.700 -3.567 44.309 1.00 34.76 224 ASP A C 1
ATOM 1508 O O . ASP A 1 204 ? 37.013 -2.942 45.330 1.00 36.88 224 ASP A O 1
ATOM 1513 N N . LYS A 1 205 ? 37.526 -3.686 43.281 1.00 35.37 225 LYS A N 1
ATOM 1514 C CA . LYS A 1 205 ? 38.838 -3.051 43.310 1.00 37.22 225 LYS A CA 1
ATOM 1515 C C . LYS A 1 205 ? 38.657 -1.560 43.486 1.00 40.67 225 LYS A C 1
ATOM 1516 O O . LYS A 1 205 ? 37.727 -0.975 42.919 1.00 35.64 225 LYS A O 1
ATOM 1522 N N . ALA A 1 206 ? 39.552 -0.948 44.252 1.00 37.93 226 ALA A N 1
ATOM 1523 C CA . ALA A 1 206 ? 39.469 0.478 44.534 1.00 35.41 226 ALA A CA 1
ATOM 1524 C C . ALA A 1 206 ? 39.554 1.269 43.237 1.00 36.09 226 ALA A C 1
ATOM 1525 O O . ALA A 1 206 ? 38.824 2.237 43.048 1.00 36.86 226 ALA A O 1
ATOM 1527 N N . ALA A 1 207 ? 40.445 0.845 42.348 1.00 38.29 227 ALA A N 1
ATOM 1528 C CA . ALA A 1 207 ? 40.615 1.492 41.056 1.00 34.48 227 ALA A CA 1
ATOM 1529 C C . ALA A 1 207 ? 39.336 1.454 40.228 1.00 31.49 227 ALA A C 1
ATOM 1530 O O . ALA A 1 207 ? 39.044 2.432 39.551 1.00 34.86 227 ALA A O 1
ATOM 1532 N N . SER A 1 208 ? 38.597 0.335 40.255 1.00 35.06 228 SER A N 1
ATOM 1533 C CA . SER A 1 208 ? 37.302 0.232 39.534 1.00 28.32 228 SER A CA 1
ATOM 1534 C C . SER A 1 208 ? 36.311 1.251 40.121 1.00 32.88 228 SER A C 1
ATOM 1535 O O . SER A 1 208 ? 35.567 1.914 39.376 1.00 30.62 228 SER A O 1
ATOM 1538 N N . ALA A 1 209 ? 36.288 1.357 41.452 1.00 27.12 229 ALA A N 1
ATOM 1539 C CA . ALA A 1 209 ? 35.387 2.302 42.139 1.00 30.91 229 ALA A CA 1
ATOM 1540 C C . ALA A 1 209 ? 35.680 3.784 41.827 1.00 33.35 229 ALA A C 1
ATOM 1541 O O . ALA A 1 209 ? 34.746 4.592 41.645 1.00 32.19 229 ALA A O 1
ATOM 1543 N N . GLU 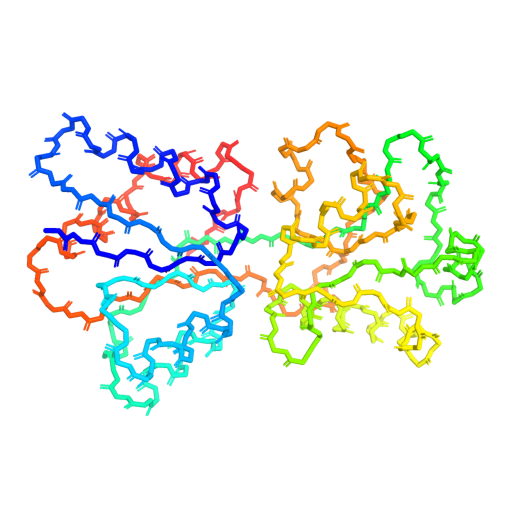A 1 210 ? 36.965 4.144 41.784 1.00 40.07 230 GLU A N 1
ATOM 1544 C CA . GLU A 1 210 ? 37.377 5.516 41.444 1.00 29.80 230 GLU A CA 1
ATOM 1545 C C . GLU A 1 210 ? 37.054 5.860 39.979 1.00 28.44 230 GLU A C 1
ATOM 1546 O O . GLU A 1 210 ? 36.643 6.975 39.678 1.00 33.63 230 GLU A O 1
ATOM 1552 N N . TRP A 1 211 ? 37.224 4.907 39.078 1.00 31.73 231 TRP A N 1
ATOM 1553 C CA . TRP A 1 211 ? 36.794 5.116 37.690 1.00 29.57 231 TRP A CA 1
ATOM 1554 C C . TRP A 1 211 ? 35.301 5.400 37.590 1.00 34.77 231 TRP A C 1
ATOM 1555 O O . TRP A 1 211 ? 34.866 6.323 36.886 1.00 30.46 231 TRP A O 1
ATOM 1566 N N . VAL A 1 212 ? 34.523 4.575 38.279 1.00 28.40 232 VAL A N 1
ATOM 1567 C CA . VAL A 1 212 ? 33.062 4.695 38.284 1.00 26.60 232 VAL A CA 1
ATOM 1568 C C . VAL A 1 212 ? 32.650 6.077 38.832 1.00 26.48 232 VAL A C 1
ATOM 1569 O O . VAL A 1 212 ? 31.786 6.753 38.251 1.00 29.11 232 VAL A O 1
ATOM 1573 N N . ALA A 1 213 ? 33.291 6.506 39.922 1.00 27.39 233 ALA A N 1
ATOM 1574 C CA . ALA A 1 213 ? 33.026 7.826 40.514 1.00 31.09 233 ALA A CA 1
ATOM 1575 C C . ALA A 1 213 ? 33.277 8.941 39.494 1.00 29.63 233 ALA A C 1
ATOM 1576 O O . ALA A 1 213 ? 32.472 9.870 39.373 1.00 32.73 233 ALA A O 1
ATOM 1578 N N . TYR A 1 214 ? 34.368 8.824 38.735 1.00 32.43 234 TYR A N 1
ATOM 1579 C CA . TYR A 1 214 ? 34.675 9.800 37.698 1.00 26.82 234 TYR A CA 1
ATOM 1580 C C . TYR A 1 214 ? 33.629 9.752 36.575 1.00 24.40 234 TYR A C 1
ATOM 1581 O O . TYR A 1 214 ? 33.145 10.811 36.142 1.00 28.64 234 TYR A O 1
ATOM 1590 N N . LEU A 1 215 ? 33.246 8.557 36.139 1.00 25.07 235 LEU A N 1
ATOM 1591 C CA . LEU A 1 215 ? 32.272 8.431 35.012 1.00 26.00 235 LEU A CA 1
ATOM 1592 C C . LEU A 1 215 ? 30.896 9.016 35.342 1.00 29.05 235 LEU A C 1
ATOM 1593 O O . LEU A 1 215 ? 30.166 9.432 34.447 1.00 34.03 235 LEU A O 1
ATOM 1598 N N . ARG A 1 216 ? 30.548 9.006 36.622 1.00 27.69 236 ARG A N 1
ATOM 1599 C CA A ARG A 1 216 ? 29.281 9.554 37.108 0.50 33.68 236 ARG A CA 1
ATOM 1600 C CA B ARG A 1 216 ? 29.280 9.558 37.099 0.50 34.47 236 ARG A CA 1
ATOM 1601 C C . ARG A 1 216 ? 29.392 11.049 37.440 1.00 34.73 236 ARG A C 1
ATOM 1602 O O . ARG A 1 216 ? 28.388 11.695 37.731 1.00 48.18 236 ARG A O 1
ATOM 1617 N N . SER A 1 217 ? 30.611 11.598 37.398 1.00 35.42 237 SER A N 1
ATOM 1618 C CA . SER A 1 217 ? 30.850 13.002 37.750 1.00 31.61 237 SER A CA 1
ATOM 1619 C C . SER A 1 217 ? 30.473 13.982 36.646 1.00 31.65 237 SER A C 1
ATOM 1620 O O . SER A 1 217 ? 30.387 13.624 35.475 1.00 28.70 237 SER A O 1
ATOM 1623 N N . ASP A 1 218 ? 30.286 15.236 37.038 1.00 33.13 238 ASP A N 1
ATOM 1624 C CA . ASP A 1 218 ? 29.921 16.308 36.097 1.00 38.11 238 ASP A CA 1
ATOM 1625 C C . ASP A 1 218 ? 30.913 16.413 34.937 1.00 34.46 238 ASP A C 1
ATOM 1626 O O . ASP A 1 218 ? 30.505 16.599 33.802 1.00 31.59 238 ASP A O 1
ATOM 1631 N N . ALA A 1 219 ? 32.211 16.301 35.241 1.00 31.11 239 ALA A N 1
ATOM 1632 C CA . ALA A 1 219 ? 33.261 16.369 34.221 1.00 34.04 239 ALA A CA 1
ATOM 1633 C C . ALA A 1 219 ? 33.071 15.328 33.128 1.00 27.15 239 ALA A C 1
ATOM 1634 O O . ALA A 1 219 ? 33.154 15.639 31.936 1.00 31.56 239 ALA A O 1
ATOM 1636 N N . ALA A 1 220 ? 32.754 14.103 33.519 1.00 25.32 240 ALA A N 1
ATOM 1637 C CA . ALA A 1 220 ? 32.554 13.032 32.554 1.00 21.66 240 ALA A CA 1
ATOM 1638 C C . ALA A 1 220 ? 31.240 13.255 31.790 1.00 21.71 240 ALA A C 1
ATOM 1639 O O . ALA A 1 220 ? 31.144 12.989 30.600 1.00 23.93 240 ALA A O 1
ATOM 1641 N N . GLN A 1 221 ? 30.218 13.728 32.501 1.00 23.46 241 GLN A N 1
ATOM 1642 C CA . GLN A 1 221 ? 28.931 13.951 31.858 1.00 23.41 241 GLN A CA 1
ATOM 1643 C C . GLN A 1 221 ? 29.033 15.049 30.814 1.00 22.06 241 GLN A C 1
ATOM 1644 O O . GLN A 1 221 ? 28.390 14.929 29.784 1.00 20.81 241 GLN A O 1
ATOM 1650 N N . GLN A 1 222 ? 29.866 16.057 31.057 1.00 26.83 242 GLN A N 1
ATOM 1651 C CA . GLN A 1 222 ? 30.046 17.134 30.072 1.00 24.99 242 GLN A CA 1
ATOM 1652 C C . GLN A 1 222 ? 30.708 16.571 28.813 1.00 25.16 242 GLN A C 1
ATOM 1653 O O . GLN A 1 222 ? 30.305 16.901 27.707 1.00 24.12 242 GLN A O 1
ATOM 1659 N N . ILE A 1 223 ? 31.682 15.679 28.977 1.00 20.63 243 ILE A N 1
ATOM 1660 C CA . ILE A 1 223 ? 32.302 15.030 27.817 1.00 18.71 243 ILE A CA 1
ATOM 1661 C C . ILE A 1 223 ? 31.287 14.191 27.051 1.00 20.54 243 ILE A C 1
ATOM 1662 O O . ILE A 1 223 ? 31.201 14.305 25.834 1.00 21.92 243 ILE A O 1
ATOM 1667 N N . LEU A 1 224 ? 30.516 13.353 27.747 1.00 19.14 244 LEU A N 1
ATOM 1668 C CA . LEU A 1 224 ? 29.472 12.560 27.091 1.00 19.27 244 LEU A CA 1
ATOM 1669 C C . LEU A 1 224 ? 28.507 13.487 26.358 1.00 19.25 244 LEU A C 1
ATOM 1670 O O . LEU A 1 224 ? 28.141 13.203 25.234 1.00 20.46 244 LEU A O 1
ATOM 1675 N N . GLN A 1 225 ? 28.082 14.581 26.973 1.00 21.36 245 GLN A N 1
ATOM 1676 C CA . GLN A 1 225 ? 27.182 15.537 26.263 1.00 26.33 245 GLN A CA 1
ATOM 1677 C C . GLN A 1 225 ? 27.819 16.085 24.976 1.00 26.71 245 GLN A C 1
ATOM 1678 O O . GLN A 1 225 ? 27.145 16.236 23.960 1.00 23.62 245 GLN A O 1
ATOM 1684 N N . ARG A 1 226 ? 29.119 16.348 24.998 1.00 21.19 246 ARG A N 1
ATOM 1685 C CA . ARG A 1 226 ? 29.788 16.921 23.826 1.00 21.36 246 ARG A CA 1
ATOM 1686 C C . ARG A 1 226 ? 29.890 15.948 22.663 1.00 21.86 246 ARG A C 1
ATOM 1687 O O . ARG A 1 226 ? 29.931 16.363 21.498 1.00 25.63 246 ARG A O 1
ATOM 1695 N N . PHE A 1 227 ? 29.915 14.656 22.985 1.00 23.66 247 PHE A N 1
ATOM 1696 C CA . PHE A 1 227 ? 29.885 13.593 21.972 1.00 20.64 247 PHE A CA 1
ATOM 1697 C C . PHE A 1 227 ? 28.457 13.262 21.544 1.00 24.96 247 PHE A C 1
ATOM 1698 O O . PHE A 1 227 ? 28.235 12.372 20.735 1.00 27.36 247 PHE A O 1
ATOM 1706 N N . GLY A 1 228 ? 27.487 13.996 22.074 1.00 23.17 248 GLY A N 1
ATOM 1707 C CA . GLY A 1 228 ? 26.121 13.906 21.608 1.00 25.52 248 GLY A CA 1
ATOM 1708 C C . GLY A 1 228 ? 25.216 13.008 22.417 1.00 19.71 248 GLY A C 1
ATOM 1709 O O . GLY A 1 228 ? 24.043 12.856 22.055 1.00 19.88 248 GLY A O 1
ATOM 1710 N N . PHE A 1 229 ? 25.714 12.426 23.507 1.00 18.06 249 PHE A N 1
ATOM 1711 C CA . PHE A 1 229 ? 24.873 11.590 24.341 1.00 18.56 249 PHE A CA 1
ATOM 1712 C C . PHE A 1 229 ? 23.886 12.448 25.116 1.00 17.62 249 PHE A C 1
ATOM 1713 O O . PHE A 1 229 ? 24.151 13.609 25.417 1.00 21.23 249 PHE A O 1
ATOM 1721 N N . GLU A 1 230 ? 22.777 11.836 25.484 1.00 18.40 250 GLU A N 1
ATOM 1722 C CA . GLU A 1 230 ? 21.755 12.475 26.305 1.00 20.20 250 GLU A CA 1
ATOM 1723 C C . GLU A 1 230 ? 21.981 12.157 27.763 1.00 18.58 250 GLU A C 1
ATOM 1724 O O . GLU A 1 230 ? 22.476 11.081 28.097 1.00 22.13 250 GLU A O 1
ATOM 1730 N N . SER A 1 231 ? 21.590 13.084 28.628 1.00 26.65 251 SER A N 1
ATOM 1731 C CA . SER A 1 231 ? 21.589 12.842 30.074 1.00 27.38 251 SER A CA 1
ATOM 1732 C C . SER A 1 231 ? 20.497 11.869 30.514 1.00 34.57 251 SER A C 1
ATOM 1733 O O . SER A 1 231 ? 19.521 11.618 29.794 1.00 32.47 251 SER A O 1
ATOM 1736 N N . VAL A 1 232 ? 20.674 11.295 31.693 1.00 31.31 252 VAL A N 1
ATOM 1737 C CA . VAL A 1 232 ? 19.602 10.526 32.319 1.00 30.07 252 VAL A CA 1
ATOM 1738 C C . VAL A 1 232 ? 19.288 11.133 33.687 1.00 40.54 252 VAL A C 1
ATOM 1739 O O . VAL A 1 232 ? 20.202 11.548 34.408 1.00 42.34 252 VAL A O 1
ATOM 1743 N N . SER A 1 233 ? 18.001 11.205 34.026 1.00 55.46 253 SER A N 1
ATOM 1744 C CA . SER A 1 233 ? 17.551 11.981 35.190 1.00 63.21 253 SER A CA 1
ATOM 1745 C C . SER A 1 233 ? 17.719 11.233 36.512 1.00 66.70 253 SER A C 1
ATOM 1746 O O . SER A 1 233 ? 18.000 10.038 36.524 1.00 55.09 253 SER A O 1
#

CATH classification: 3.40.190.10 (+1 more: 3.40.190.10)

B-factor: mean 31.77, std 17.26, range [11.6, 163.39]

InterPro domains:
  IPR005950 Molybdate ABC transporter, substrate-binding protein [PIRSF004846] (8-250)
  IPR005950 Molybdate ABC transporter, substrate-binding protein [TIGR01256] (31-248)
  IPR050682 Molybdate-binding protein ModA/tungstate-binding [PTHR30632] (10-253)

Foldseek 3Di:
DAEEEEEQLCVPLVVVLCVVVVVVDPDDYHYDYFFLQVSLVVVVVPPDHFKYKHFAPVSLVVCCVSVQFPPVQKDWQFFFFKFKKFFPVQDDAADQLLPLVSVCVLQPVAAEQFADLPGGVRNVQVLLLSVLSVNCVVRVVRHDHHRHQVVSVVCRLVRRTRMYMHIPLSQVPDPRMDTNGTGDPVRGPTTIMMMTGRDDDPVSVVSVVSSNDPVSVVSCVVSPTHDDD

Organism: Vibrio cholerae serotype O1 (strain ATCC 39315 / El Tor Inaba N16961) (NCBI:txid243277)

Sequence (229 aa):
TLHIYAASSMTNAVNALVADYSQQHDVKLVTVYGGSSSLARQIEAGAPADLFISANEEWANYLVEKGLVKPNKVVTLAANSLVLIRPTAQPVASFELQDAAAWQTALADSRLAVAQVDAVPAGMYAKQALQHAGVWPELESRLAQTNNVRLALALVERGESPLGIVYKTDALLSDKVTIVTAFSAQQSHQPIRYPLAQLNDKAASAEWVAYLRRSDAAQQILQRFGFESVS

Solvent-accessible surface area: 10215 Å² total; per-residue (Å²): 119,5,51,1,15,0,3,7,2,0,30,48,1,1,71,26,0,26,67,52,10,50,87,121,70,158,59,121,8,51,45,52,62,11,5,1,4,64,6,0,124,86,11,65,92,57,24,96,15,4,0,0,0,0,3,3,92,101,25,0,69,49,0,28,127,105,65,72,6,143,106,121,82,41,35,57,2,0,0,7,31,0,1,0,0,40,5,66,98,68,113,41,90,72,46,115,37,121,58,21,68,19,0,70,111,12,0,59,151,38,125,0,0,0,0,60,10,103,16,10,2,1,0,51,9,0,56,55,1,1,92,108,14,56,0,20,107,74,0,93,79,54,13,24,85,19,115,22,5,53,89,0,14,21,26,0,51,148,25,96,3,11,0,0,0,0,2,78,3,1,6,90,82,14,132,132,1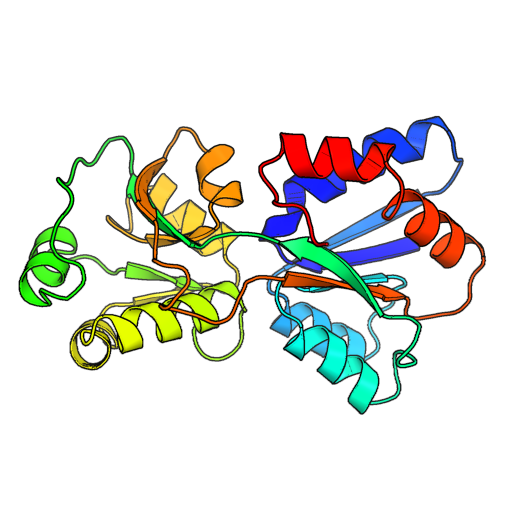0,44,64,20,44,59,14,54,82,140,8,22,112,72,1,73,0,3,2,0,13,28,48,127,104,73,35,0,46,98,2,10,64,27,2,141,39,105,50,0,37,94,19,0,72,172,49,21,8,81,78,44,166

Nearest PDB structures (foldseek):
  4rxl-assembly1_A  TM=1.004E+00  e=1.021E-53  Vibrio cholerae O1 biovar El Tor str. N16961
  4xxu-assembly1_B  TM=9.644E-01  e=7.148E-31  Escherichia coli K-12
  3axf-assembly3_C  TM=9.595E-01  e=5.484E-31  Escherichia coli K-12
  3gzg-assembly3_C  TM=9.692E-01  e=6.363E-30  Xanthomonas citri
  2h5y-assembly2_B  TM=9.694E-01  e=5.955E-30  Xanthomonas citri pv. citri str. 306

Secondary structure (DSSP, 8-state):
-EEEEEEGGGHHHHHHHHHHHHHHS---EEEEEE-HHHHHHHHHHT---SEEE-SSHHHHHHHHHTTSS-GGGEEEEEEE-EEEEEETTS------TT-HHHHHHHHTTS-EEEE-TTTSHHHHHHHHHHHHHT-HHHHGGGEEEESSHHHHHHHHHTTS-S-EEEEHHHHHH-SSEEEEEE--GGGSPPEEEEEEE-S--HHHHHHHHHHTSHHHHHHHHHTTPBP--